Protein AF-V5B7W3-F1 (afdb_monomer)

Radius of gyration: 20.37 Å; Cα contacts (8 Å, |Δi|>4): 516; chains: 1; bounding box: 52×43×68 Å

Solvent-accessible surface area (backbone atoms only — not comparable to full-atom values): 15427 Å² total; per-residue (Å²): 116,44,77,49,48,79,64,44,72,72,72,44,71,75,68,70,70,70,68,64,45,73,53,50,66,70,59,44,60,73,31,34,24,72,72,47,49,51,49,52,51,52,50,52,53,53,73,54,52,60,59,59,85,78,46,96,65,80,83,68,74,50,92,52,47,36,52,59,72,56,43,53,54,35,38,72,32,59,44,32,42,79,49,67,94,64,75,77,56,36,39,23,44,47,51,45,35,37,34,83,49,100,93,43,81,45,28,40,80,41,41,34,39,60,62,60,51,70,62,47,85,73,69,61,68,74,74,77,78,42,72,67,82,64,62,67,85,59,78,41,73,14,28,27,35,44,32,43,53,66,81,78,51,55,68,43,60,78,92,35,20,48,42,39,24,47,35,30,65,88,64,50,54,30,18,34,40,33,66,43,71,74,39,61,59,42,55,54,48,41,24,56,63,46,40,28,33,35,59,7,24,68,92,39,10,22,80,95,56,26,53,56,93,71,38,48,61,41,66,58,50,40,39,38,36,32,34,11,47,54,69,51,26,53,55,46,51,54,49,28,51,52,41,25,55,77,34,46,50,51,69,41,92,70,67,47,74,62,33,49,60,51,70,55,96,92,39,83,44,64,42,65,89,68,79,79,130

Sequence (277 aa):
MRLATPQDERAIPLQQQANAPVLNREWIKGLLNPATLERLTQLWGFVGRSPFLLSSVTSCASSRRIPVDDGRLLTEAGIIEDASSTTSGGWIISFSVVEEKTTGLRRRWIAWPRDENRDDPYEANGRLSHIFHYLPPVMAEAASCLDLKSSFIVYLPRETQHLFRCHVEDGTLVELTRVPMGHKAGPEILQITITSAIAGVTTVAHALRAAPPLVRVDVWIDNIRIAGPKSGVTLWEAQVLRNADGLHATMGEDRESGATQYTFLWCNLIIFTGRYP

Foldseek 3Di:
DFFDDVVCLVVPDAPDDAPLDAFPPVLLVQWWDPVLVVVLVVLLVLLQDQPQVPDPDDADADPDAAEPVRVVVCVSNVFKDFDDPDAQSAEWDWTWDWDQDPVGIHIHIFTARPVSQVSRPDAADCVQVDCVNLVDDQAAQFKKKWFWPQPDHAFRDSSNQSRYWHHHPVGGIMTGRGDTDHRRSSQVSQQQRPACSLLQDVNTTDNVSHQDPQWDWGDHSGMIMIGGYLVSNQVSVVSSVVSCVVRSTDIDPDIDGGDQWDADPNDIDHHDPDDDD

pLDDT: mean 81.22, std 12.67, range [36.41, 95.75]

Secondary structure (DSSP, 8-state):
-EEPPTTHHHHS-B---TT-PPP-HHHHHHHB-HHHHHHHHHHHHHHT--GGGT-S--PPP-S--B-HHHHHHHHHTTSEEEPPSSPP--B-EEEEEEEEETTEEEEEEEEE-HHHHHH------TTTT-GGGG-----SSEEEEEEB--TT-PBPPGGGGGGSEEEBTTS-EEEESB--TT-TTHHHHHIIIIIHHHHT-TTTB-GGGSPPTTSEEEEETTEEEEEESHHHHHHHHHHHHHHHHHTTPPBPS--EEEESEEEETTEEEE---PPP-

Organism: NCBI:txid1416333

Mean predicted aligned error: 8.59 Å

Nearest PDB structures (foldseek):
  6ujy-assembly1_A  TM=6.910E-01  e=5.231E-08  HIV-1 M:B_HXB2R
  6uis-assembly1_A  TM=7.214E-01  e=2.156E-07  HIV-1 M:B_HXB2R
  6ujz-assembly1_A  TM=7.027E-01  e=1.267E-07  HIV-1 M:B_HXB2R
  6p1i-assembly1_A  TM=7.125E-01  e=4.125E-07  HIV-1 M:B_HXB2R
  6waz-assembly1_A  TM=7.243E-01  e=6.996E-05  Human immunodeficiency virus type 1 BH10

Structure (mmCIF, N/CA/C/O backbone):
data_AF-V5B7W3-F1
#
_entry.id   AF-V5B7W3-F1
#
loop_
_atom_site.group_PDB
_atom_site.id
_atom_site.type_symbol
_atom_site.label_atom_id
_atom_site.label_alt_id
_atom_site.label_comp_id
_atom_site.label_asym_id
_atom_site.label_entity_id
_atom_site.label_seq_id
_atom_site.pdbx_PDB_ins_code
_atom_site.Cartn_x
_atom_site.Cartn_y
_atom_site.Cartn_z
_atom_site.occupancy
_atom_site.B_iso_or_equiv
_atom_site.auth_seq_id
_atom_site.auth_comp_id
_atom_site.auth_asym_id
_atom_site.auth_atom_id
_atom_site.pdbx_PDB_model_num
ATOM 1 N N . MET A 1 1 ? 8.000 -18.623 -0.700 1.00 86.31 1 MET A N 1
ATOM 2 C CA . MET A 1 1 ? 8.083 -17.596 -1.764 1.00 86.31 1 MET A CA 1
ATOM 3 C C . MET A 1 1 ? 9.443 -17.708 -2.425 1.00 86.31 1 MET A C 1
ATOM 5 O O . MET A 1 1 ? 10.424 -17.865 -1.708 1.00 86.31 1 MET A O 1
ATOM 9 N N . ARG A 1 2 ? 9.511 -17.674 -3.757 1.00 92.75 2 ARG A N 1
ATOM 10 C CA . ARG A 1 2 ? 10.769 -17.736 -4.517 1.00 92.75 2 ARG A CA 1
ATOM 11 C C . ARG A 1 2 ? 10.742 -16.768 -5.692 1.00 92.75 2 ARG A C 1
ATOM 13 O O . ARG A 1 2 ? 9.669 -16.369 -6.134 1.00 92.75 2 ARG A O 1
ATOM 20 N N . LEU A 1 3 ? 11.912 -16.423 -6.215 1.00 91.56 3 LEU A N 1
ATOM 21 C CA . LEU A 1 3 ? 12.012 -15.688 -7.472 1.00 91.56 3 LEU A CA 1
ATOM 22 C C . LEU A 1 3 ? 11.392 -16.518 -8.614 1.00 91.56 3 LEU A C 1
ATOM 24 O O . LEU A 1 3 ? 11.575 -17.740 -8.663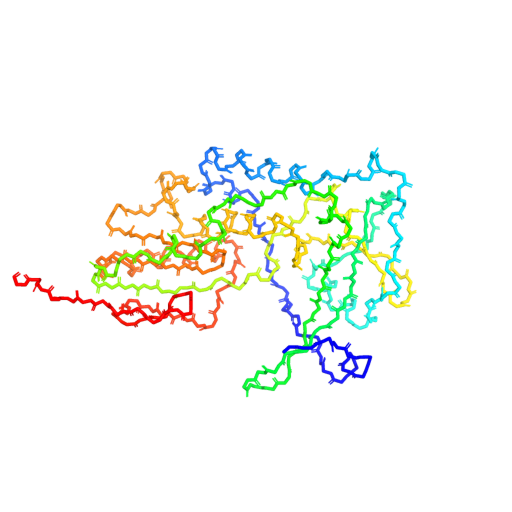 1.00 91.56 3 LEU A O 1
ATOM 28 N N . ALA A 1 4 ? 10.654 -15.863 -9.508 1.00 91.62 4 ALA A N 1
ATOM 29 C CA . ALA A 1 4 ? 10.158 -16.482 -10.729 1.00 91.62 4 ALA A CA 1
ATOM 30 C C . ALA A 1 4 ? 11.318 -16.728 -11.703 1.00 91.62 4 ALA A C 1
ATOM 32 O O . ALA A 1 4 ? 12.203 -15.889 -11.878 1.00 91.62 4 ALA A O 1
ATOM 33 N N . THR A 1 5 ? 11.322 -17.900 -12.324 1.00 91.69 5 THR A N 1
ATOM 34 C CA . THR A 1 5 ? 12.187 -18.208 -13.464 1.00 91.69 5 THR A CA 1
ATOM 35 C C . THR A 1 5 ? 11.514 -17.751 -14.762 1.00 91.69 5 THR A C 1
ATOM 37 O O . THR A 1 5 ? 10.290 -17.605 -14.786 1.00 91.69 5 THR A O 1
ATOM 40 N N . PRO A 1 6 ? 12.253 -17.631 -15.879 1.00 88.88 6 PRO A N 1
ATOM 41 C CA . PRO A 1 6 ? 11.644 -17.356 -17.182 1.00 88.88 6 PRO A CA 1
ATOM 42 C C . PRO A 1 6 ? 10.575 -18.380 -17.597 1.00 88.88 6 PRO A C 1
ATOM 44 O O . PRO A 1 6 ? 9.704 -18.071 -18.405 1.00 88.88 6 PRO A O 1
ATOM 47 N N . GLN A 1 7 ? 10.630 -19.611 -17.071 1.00 89.69 7 GLN A N 1
ATOM 48 C CA . GLN A 1 7 ? 9.594 -20.617 -17.300 1.00 89.69 7 GLN A CA 1
ATOM 49 C C . GLN A 1 7 ? 8.332 -20.319 -16.482 1.00 89.69 7 GLN A C 1
ATOM 51 O O . GLN A 1 7 ? 7.230 -20.411 -17.016 1.00 89.69 7 GLN A O 1
ATOM 56 N N . ASP A 1 8 ? 8.473 -19.907 -15.220 1.00 91.94 8 ASP A N 1
ATOM 57 C CA . ASP A 1 8 ? 7.336 -19.470 -14.396 1.00 91.94 8 ASP A CA 1
ATOM 58 C C . ASP A 1 8 ? 6.664 -18.225 -14.983 1.00 91.94 8 ASP A C 1
ATOM 60 O O . ASP A 1 8 ? 5.438 -18.116 -14.968 1.00 91.94 8 ASP A O 1
ATOM 64 N N . GLU A 1 9 ? 7.468 -17.310 -15.534 1.00 89.88 9 GLU A N 1
ATOM 65 C CA . GLU A 1 9 ? 7.007 -16.092 -16.207 1.00 89.88 9 GLU A CA 1
ATOM 66 C C . GLU A 1 9 ? 6.184 -16.383 -17.480 1.00 89.88 9 GLU A C 1
ATOM 68 O O . GLU A 1 9 ? 5.349 -15.578 -17.891 1.00 89.88 9 GLU A O 1
ATOM 73 N N . ARG A 1 10 ? 6.316 -17.582 -18.053 1.00 88.81 10 ARG A N 1
ATOM 74 C CA . ARG A 1 10 ? 5.465 -18.046 -19.160 1.00 88.81 10 ARG A CA 1
ATOM 75 C C . ARG A 1 10 ? 4.295 -18.908 -18.694 1.00 88.81 10 ARG A C 1
ATOM 77 O O . ARG A 1 10 ? 3.238 -18.877 -19.308 1.00 88.81 10 ARG A O 1
ATOM 84 N N . ALA A 1 11 ? 4.485 -19.701 -17.639 1.00 91.31 11 ALA A N 1
ATOM 85 C CA . ALA A 1 11 ? 3.537 -20.739 -17.238 1.00 91.31 11 ALA A CA 1
ATOM 86 C C . ALA A 1 11 ? 2.476 -20.279 -16.224 1.00 91.31 11 ALA A C 1
ATOM 88 O O . ALA A 1 11 ? 1.374 -20.820 -16.214 1.00 91.31 11 ALA A O 1
ATOM 89 N N . ILE A 1 12 ? 2.798 -19.324 -15.346 1.00 91.44 12 ILE A N 1
ATOM 90 C CA . ILE A 1 12 ? 1.934 -18.937 -14.219 1.00 91.44 12 ILE A CA 1
ATOM 91 C C . ILE A 1 12 ? 1.483 -17.495 -14.423 1.00 91.44 12 ILE A C 1
ATOM 93 O O . ILE A 1 12 ? 2.295 -16.623 -14.154 1.00 91.44 12 ILE A O 1
ATOM 97 N N . PRO A 1 13 ? 0.244 -17.194 -14.840 1.00 88.75 13 PRO A N 1
ATOM 98 C CA . PRO A 1 13 ? -0.152 -15.835 -15.205 1.00 88.75 13 PRO A CA 1
ATOM 99 C C . PRO A 1 13 ? 0.117 -14.823 -14.085 1.00 88.75 13 PRO A C 1
ATOM 101 O O . PRO A 1 13 ? -0.058 -15.120 -12.897 1.00 88.75 13 PRO A O 1
ATOM 104 N N . LEU A 1 14 ? 0.533 -13.613 -14.470 1.00 87.56 14 LEU A N 1
ATOM 105 C CA . LEU A 1 14 ? 0.702 -12.518 -13.527 1.00 87.56 14 LEU A CA 1
ATOM 106 C C . LEU A 1 14 ? -0.655 -12.184 -12.911 1.00 87.56 14 LEU A C 1
ATOM 108 O O . LEU A 1 14 ? -1.577 -11.746 -13.598 1.00 87.56 14 LEU A O 1
ATOM 112 N N . GLN A 1 15 ? -0.781 -12.380 -11.601 1.00 78.19 15 GLN A N 1
ATOM 113 C CA . GLN A 1 15 ? -2.007 -12.035 -10.903 1.00 78.19 15 GLN A CA 1
ATOM 114 C C . GLN A 1 15 ? -1.996 -10.537 -10.583 1.00 78.19 15 GLN A C 1
ATOM 116 O O . GLN A 1 15 ? -1.638 -10.121 -9.478 1.00 78.19 15 GLN A O 1
ATOM 121 N N . GLN A 1 16 ? -2.378 -9.729 -11.572 1.00 68.00 16 GLN A N 1
ATOM 122 C CA . GLN A 1 16 ? -2.651 -8.305 -11.410 1.00 68.00 16 GLN A CA 1
ATOM 123 C C . GLN A 1 16 ? -4.149 -8.096 -11.199 1.00 68.00 16 GLN A C 1
ATOM 125 O O . GLN A 1 16 ? -4.973 -8.726 -11.858 1.00 68.00 16 GLN A O 1
ATOM 130 N N . GLN A 1 17 ? -4.520 -7.191 -10.299 1.00 56.16 17 GLN A N 1
ATOM 131 C CA . GLN A 1 17 ? -5.907 -6.758 -10.207 1.00 56.16 17 GLN A CA 1
ATOM 132 C C . GLN A 1 17 ? -6.123 -5.625 -11.210 1.00 56.16 17 GLN A C 1
ATOM 134 O O . GLN A 1 17 ? -5.567 -4.538 -11.048 1.00 56.16 17 GLN A O 1
ATOM 139 N N . ALA A 1 18 ? -6.899 -5.900 -12.257 1.00 45.28 18 ALA A N 1
ATOM 140 C CA . ALA A 1 18 ? -7.366 -4.876 -13.179 1.00 45.28 18 ALA A CA 1
ATOM 141 C C . ALA A 1 18 ? -8.214 -3.847 -12.413 1.00 45.28 18 ALA A C 1
ATOM 143 O O . ALA A 1 18 ? -9.002 -4.216 -11.539 1.00 45.28 18 ALA A O 1
ATOM 144 N N . ASN A 1 19 ? -8.063 -2.565 -12.751 1.00 50.03 19 ASN A N 1
ATOM 145 C CA . ASN A 1 19 ? -8.941 -1.484 -12.296 1.00 50.03 19 ASN A CA 1
ATOM 146 C C . ASN A 1 19 ? -9.018 -1.271 -10.773 1.00 50.03 19 ASN A C 1
ATOM 148 O O . ASN A 1 19 ? -10.086 -0.938 -10.263 1.00 50.03 19 ASN A O 1
ATOM 152 N N . ALA A 1 20 ? -7.910 -1.414 -10.034 1.00 51.28 20 ALA A N 1
ATOM 153 C CA . ALA A 1 20 ? -7.837 -0.822 -8.695 1.00 51.28 20 ALA A CA 1
ATOM 154 C C . ALA A 1 20 ? -7.977 0.707 -8.848 1.00 51.28 20 ALA A C 1
ATOM 156 O O . ALA A 1 20 ? -7.105 1.310 -9.491 1.00 51.28 20 ALA A O 1
ATOM 157 N N . PRO A 1 21 ? -9.065 1.332 -8.362 1.00 53.41 21 PRO A N 1
ATOM 158 C CA . PRO A 1 21 ? -9.335 2.713 -8.714 1.00 53.41 21 PRO A CA 1
ATOM 159 C C . PRO A 1 21 ? -8.393 3.666 -7.979 1.00 53.41 21 PRO A C 1
ATOM 161 O O . PRO A 1 21 ? -7.777 3.347 -6.962 1.00 53.41 21 PRO A O 1
ATOM 164 N N . VAL A 1 22 ? -8.244 4.843 -8.571 1.00 56.88 22 VAL A N 1
ATOM 165 C CA . VAL A 1 22 ? -7.277 5.861 -8.166 1.00 56.88 22 VAL A CA 1
ATOM 166 C C . VAL A 1 22 ? -7.696 6.484 -6.837 1.00 56.88 22 VAL A C 1
ATOM 168 O O . VAL A 1 22 ? -8.833 6.943 -6.713 1.00 56.88 22 VAL A O 1
ATOM 171 N N . LEU A 1 23 ? -6.779 6.578 -5.863 1.00 63.09 23 LEU A N 1
ATOM 172 C CA . LEU A 1 23 ? -7.034 7.376 -4.660 1.00 63.09 23 LEU A CA 1
ATOM 173 C C . LEU A 1 23 ? -7.310 8.822 -5.041 1.00 63.09 23 LEU A C 1
ATOM 175 O O . LEU A 1 23 ? -6.446 9.522 -5.576 1.00 63.09 23 LEU A O 1
ATOM 179 N N . ASN A 1 24 ? -8.491 9.302 -4.673 1.00 65.06 24 ASN A N 1
ATOM 180 C CA . ASN A 1 24 ? -8.810 10.712 -4.778 1.00 65.06 24 ASN A CA 1
ATOM 181 C C . ASN A 1 24 ? -7.974 11.510 -3.759 1.00 65.06 24 ASN A C 1
ATOM 183 O O . ASN A 1 24 ? -8.264 11.534 -2.559 1.00 65.06 24 ASN A O 1
ATOM 187 N N . ARG A 1 25 ? -6.926 12.184 -4.248 1.00 65.56 25 ARG A N 1
ATOM 188 C CA . ARG A 1 25 ? -6.012 12.997 -3.431 1.00 65.56 25 ARG A CA 1
ATOM 189 C C . ARG A 1 25 ? -6.730 14.130 -2.692 1.00 65.56 25 ARG A C 1
ATOM 191 O O . ARG A 1 25 ? -6.363 14.432 -1.560 1.00 65.56 25 ARG A O 1
ATOM 198 N N . GLU A 1 26 ? -7.751 14.733 -3.297 1.00 71.56 26 GLU A N 1
ATOM 199 C CA . GLU A 1 26 ? -8.535 15.801 -2.663 1.00 71.56 26 GLU A CA 1
ATOM 200 C C . GLU A 1 26 ? -9.411 15.263 -1.530 1.00 71.56 26 GLU A C 1
ATOM 202 O O . GLU A 1 26 ? -9.541 15.901 -0.486 1.00 71.56 26 GLU A O 1
ATOM 207 N N . TRP A 1 27 ? -9.932 14.043 -1.676 1.00 72.44 27 TRP A N 1
ATOM 208 C CA . TRP A 1 27 ? -10.680 13.388 -0.606 1.00 72.44 27 TRP A CA 1
ATOM 209 C C . TRP A 1 27 ? -9.790 13.056 0.596 1.00 72.44 27 TRP A C 1
ATOM 211 O O . TRP A 1 27 ? -10.161 13.353 1.731 1.00 72.44 27 TRP A O 1
ATOM 221 N N . ILE A 1 28 ? -8.582 12.521 0.362 1.00 75.69 28 ILE A N 1
ATOM 222 C CA . ILE A 1 28 ? -7.611 12.241 1.436 1.00 75.69 28 ILE A CA 1
ATOM 223 C C . ILE A 1 28 ? -7.273 13.515 2.216 1.00 75.69 28 ILE A C 1
ATOM 225 O O . ILE A 1 28 ? -7.264 13.496 3.447 1.00 75.69 28 ILE A O 1
ATOM 229 N N . LYS A 1 29 ? -7.040 14.640 1.525 1.00 78.69 29 LYS A N 1
ATOM 230 C CA . LYS A 1 29 ? -6.770 15.931 2.184 1.00 78.69 29 LYS A CA 1
ATOM 231 C C . LYS A 1 29 ? -7.894 16.337 3.141 1.00 78.69 29 LYS A C 1
ATOM 233 O O . LYS A 1 29 ? -7.606 16.888 4.196 1.00 78.69 29 LYS A O 1
ATOM 238 N N . GLY A 1 30 ? -9.149 16.037 2.802 1.00 81.31 30 GLY A N 1
ATOM 239 C CA . GLY A 1 30 ? -10.309 16.302 3.659 1.00 81.31 30 GLY A CA 1
ATOM 240 C C . GLY A 1 30 ? -10.459 15.356 4.859 1.00 81.31 30 GLY A C 1
ATOM 241 O O . GLY A 1 30 ? -11.225 15.657 5.777 1.00 81.31 30 GLY A O 1
ATOM 242 N N . LEU A 1 31 ? -9.755 14.219 4.870 1.00 82.31 31 LEU A N 1
ATOM 243 C CA . LEU A 1 31 ? -9.767 13.265 5.983 1.00 82.31 31 LEU A CA 1
ATOM 244 C C . LEU A 1 31 ? -8.675 13.549 7.013 1.00 82.31 31 LEU A C 1
ATOM 246 O O . LEU A 1 31 ? -8.869 13.235 8.185 1.00 82.31 31 LEU A O 1
ATOM 250 N N . LEU A 1 32 ? -7.546 14.122 6.597 1.00 87.00 32 LEU A N 1
ATOM 251 C CA . LEU A 1 32 ? -6.376 14.331 7.448 1.00 87.00 32 LEU A CA 1
ATOM 252 C C . LEU A 1 32 ? -6.468 15.629 8.257 1.00 87.00 32 LEU A C 1
ATOM 254 O O . LEU A 1 32 ? -6.996 16.641 7.801 1.00 87.00 32 LEU A O 1
ATOM 258 N N . ASN A 1 33 ? -5.904 15.618 9.465 1.00 89.69 33 ASN A N 1
ATOM 259 C CA . ASN A 1 33 ? -5.652 16.855 10.199 1.00 89.69 33 ASN A CA 1
ATOM 260 C C . ASN A 1 33 ? -4.456 17.632 9.594 1.00 89.69 33 ASN A C 1
ATOM 262 O O . ASN A 1 33 ? -3.633 17.038 8.888 1.00 89.69 33 ASN A O 1
ATOM 266 N N . PRO A 1 34 ? -4.318 18.946 9.871 1.00 89.69 34 PRO A N 1
ATOM 267 C CA . PRO A 1 34 ? -3.280 19.774 9.250 1.00 89.69 34 PRO A CA 1
ATOM 268 C C . PRO A 1 34 ? -1.847 19.273 9.479 1.00 89.69 34 PRO A C 1
ATOM 270 O O . PRO A 1 34 ? -1.068 19.214 8.531 1.00 89.69 34 PRO A O 1
ATOM 273 N N . ALA A 1 35 ? -1.514 18.843 10.701 1.00 88.44 35 ALA A N 1
ATOM 274 C CA . ALA A 1 35 ? -0.175 18.345 11.030 1.00 88.44 35 ALA A CA 1
ATOM 275 C C . ALA A 1 35 ? 0.167 17.060 10.256 1.00 88.44 35 ALA A C 1
ATOM 277 O O . ALA A 1 35 ? 1.294 16.867 9.800 1.00 88.44 35 ALA A O 1
ATOM 278 N N . THR A 1 36 ? -0.818 16.183 10.063 1.00 86.88 36 THR A N 1
ATOM 279 C CA . THR A 1 36 ? -0.620 14.940 9.317 1.00 86.88 36 THR A CA 1
ATOM 280 C C . THR A 1 36 ? -0.541 15.191 7.814 1.00 86.88 36 THR A C 1
ATOM 282 O O . THR A 1 36 ? 0.245 14.542 7.126 1.00 86.88 36 THR A O 1
ATOM 285 N N . LEU A 1 37 ? -1.293 16.165 7.296 1.00 85.94 37 LEU A N 1
ATOM 286 C CA . LEU A 1 37 ? -1.183 16.592 5.903 1.00 85.94 37 LEU A CA 1
ATOM 287 C C . LEU A 1 37 ? 0.191 17.217 5.604 1.00 85.94 37 LEU A C 1
ATOM 289 O O . LEU A 1 37 ? 0.781 16.947 4.554 1.00 85.94 37 LEU A O 1
ATOM 293 N N . GLU A 1 38 ? 0.725 18.012 6.532 1.00 87.50 38 GLU A N 1
ATOM 294 C CA . GLU A 1 38 ? 2.082 18.551 6.438 1.00 87.50 38 GLU A CA 1
ATOM 295 C C . GLU A 1 38 ? 3.115 17.420 6.411 1.00 87.50 38 GLU A C 1
ATOM 297 O O . GLU A 1 38 ? 3.959 17.376 5.514 1.00 87.50 38 GLU A O 1
ATOM 302 N N . ARG A 1 39 ? 2.997 16.442 7.320 1.00 85.38 39 ARG A N 1
ATOM 303 C CA . ARG A 1 39 ? 3.870 15.263 7.325 1.00 85.38 39 ARG A CA 1
ATOM 304 C C . ARG A 1 39 ? 3.789 14.491 6.011 1.00 85.38 39 ARG A C 1
ATOM 306 O O . ARG A 1 39 ? 4.825 14.152 5.451 1.00 85.38 39 ARG A O 1
ATOM 313 N N . LEU A 1 40 ? 2.589 14.251 5.484 1.00 82.50 40 LEU A N 1
ATOM 314 C CA . LEU A 1 40 ? 2.414 13.589 4.191 1.00 82.50 40 LEU A CA 1
ATOM 315 C C . LEU A 1 40 ? 3.101 14.369 3.060 1.00 82.50 40 LEU A C 1
ATOM 317 O O . LEU A 1 40 ? 3.742 13.778 2.197 1.00 82.50 40 LEU A O 1
ATOM 321 N N . THR A 1 41 ? 3.019 15.698 3.083 1.00 83.44 41 THR A N 1
ATOM 322 C CA . THR A 1 41 ? 3.703 16.560 2.109 1.00 83.44 41 THR A CA 1
ATOM 323 C C . THR A 1 41 ? 5.225 16.436 2.216 1.00 83.44 41 THR A C 1
ATOM 325 O O . THR A 1 41 ? 5.897 16.325 1.193 1.00 83.44 41 THR A O 1
ATOM 328 N N . GLN A 1 42 ? 5.773 16.380 3.434 1.00 84.19 42 GLN A N 1
ATOM 329 C CA . GLN A 1 42 ? 7.201 16.126 3.659 1.00 84.19 42 GLN A CA 1
ATOM 330 C C . GLN A 1 42 ? 7.624 14.754 3.115 1.00 84.19 42 GLN A C 1
ATOM 332 O O . GLN A 1 42 ? 8.646 14.664 2.442 1.00 84.19 42 GLN A O 1
ATOM 337 N N . LEU A 1 43 ? 6.817 13.708 3.344 1.00 80.81 43 LEU A N 1
ATOM 338 C CA . LEU A 1 43 ? 7.064 12.361 2.815 1.00 80.81 43 LEU A CA 1
ATOM 339 C C . LEU A 1 43 ? 7.112 12.334 1.290 1.00 80.81 43 LEU A C 1
ATOM 341 O O . LEU A 1 43 ? 8.028 11.750 0.717 1.00 80.81 43 LEU A O 1
ATOM 345 N N . TRP A 1 44 ? 6.185 13.027 0.628 1.00 79.56 44 TRP A N 1
ATOM 346 C CA . TRP A 1 44 ? 6.234 13.187 -0.825 1.00 79.56 44 TRP A CA 1
ATOM 347 C C . TRP A 1 44 ? 7.460 13.963 -1.297 1.00 79.56 44 TRP A C 1
ATOM 349 O O . TRP A 1 44 ? 8.019 13.647 -2.344 1.00 79.56 44 TRP A O 1
ATOM 359 N N . GLY A 1 45 ? 7.915 14.933 -0.505 1.00 80.25 45 GLY A N 1
ATOM 360 C CA . GLY A 1 45 ? 9.181 15.617 -0.730 1.00 80.25 45 GLY A CA 1
ATOM 361 C C . GLY A 1 45 ? 10.398 14.692 -0.641 1.00 80.25 45 GLY A C 1
ATOM 362 O O . GLY A 1 45 ? 11.361 14.941 -1.355 1.00 80.25 45 GLY A O 1
ATOM 363 N N . PHE A 1 46 ? 10.373 13.643 0.188 1.00 77.94 46 PHE A N 1
ATOM 364 C CA . PHE A 1 46 ? 11.445 12.638 0.234 1.00 77.94 46 PHE A CA 1
ATOM 365 C C . PHE A 1 46 ? 11.398 11.710 -0.980 1.00 77.94 46 PHE A C 1
ATOM 367 O O . PHE A 1 46 ? 12.410 11.560 -1.647 1.00 77.94 46 PHE A O 1
ATOM 374 N N . VAL A 1 47 ? 10.217 11.194 -1.341 1.00 77.06 47 VAL A N 1
ATOM 375 C CA . VAL A 1 47 ? 10.043 10.341 -2.537 1.00 77.06 47 VAL A CA 1
ATOM 376 C C . VAL A 1 47 ? 10.444 11.067 -3.828 1.00 77.06 47 VAL A C 1
ATOM 378 O O . VAL A 1 47 ? 10.913 10.442 -4.769 1.00 77.06 47 VAL A O 1
ATOM 381 N N . GLY A 1 48 ? 10.245 12.387 -3.895 1.00 68.19 48 GLY A N 1
ATOM 382 C CA . GLY A 1 48 ? 10.619 13.207 -5.049 1.00 68.19 48 GLY A CA 1
ATOM 383 C C . GLY A 1 48 ? 12.057 13.728 -5.048 1.00 68.19 48 GLY A C 1
ATOM 384 O O . GLY A 1 48 ? 12.431 14.455 -5.970 1.00 68.19 48 GLY A O 1
ATOM 385 N N . ARG A 1 49 ? 12.860 13.418 -4.024 1.00 67.44 49 ARG A N 1
ATOM 386 C CA . ARG A 1 49 ? 14.265 13.827 -3.945 1.00 67.44 49 ARG A CA 1
ATOM 387 C C . ARG A 1 49 ? 15.145 12.687 -4.417 1.00 67.44 49 ARG A C 1
ATOM 389 O O . ARG A 1 49 ? 15.530 11.842 -3.628 1.00 67.44 49 ARG A O 1
ATOM 396 N N . SER A 1 50 ? 15.562 12.767 -5.673 1.00 55.78 50 SER A N 1
ATOM 397 C CA . SER A 1 50 ? 16.668 11.956 -6.159 1.00 55.78 50 SER A CA 1
ATOM 398 C C . SER A 1 50 ? 17.966 12.346 -5.432 1.00 55.78 50 SER A C 1
ATOM 400 O O . SER A 1 50 ? 18.424 13.488 -5.585 1.00 55.78 50 SER A O 1
ATOM 402 N N . PRO A 1 51 ? 18.619 11.442 -4.683 1.00 50.84 51 PRO A N 1
ATOM 403 C CA . PRO A 1 51 ? 19.973 11.680 -4.183 1.00 50.84 51 PRO A CA 1
ATOM 404 C C . PRO A 1 51 ? 21.007 11.759 -5.328 1.00 50.84 51 PRO A C 1
ATOM 406 O O . PRO A 1 51 ? 22.129 12.233 -5.125 1.00 50.84 51 PRO A O 1
ATOM 409 N N . PHE A 1 52 ? 20.630 11.386 -6.560 1.00 48.09 52 PHE A N 1
ATOM 410 C CA . PHE A 1 52 ? 21.505 11.391 -7.738 1.00 48.09 52 PHE A CA 1
ATOM 411 C C . PHE A 1 52 ? 21.888 12.783 -8.254 1.00 48.09 52 PHE A C 1
ATOM 413 O O . PHE A 1 52 ? 22.774 12.884 -9.098 1.00 48.09 52 PHE A O 1
ATOM 420 N N . LEU A 1 53 ? 21.321 13.873 -7.723 1.00 45.03 53 LEU A N 1
ATOM 421 C CA . LEU A 1 53 ? 21.860 15.211 -8.006 1.00 45.03 53 LEU A CA 1
ATOM 422 C C . LEU A 1 53 ? 23.179 15.505 -7.261 1.00 45.03 53 LEU A C 1
ATOM 424 O O . LEU A 1 53 ? 23.817 16.514 -7.549 1.00 45.03 53 LEU A O 1
ATOM 428 N N . LEU A 1 54 ? 23.607 14.642 -6.326 1.00 41.69 54 LEU A N 1
ATOM 429 C CA . LEU A 1 54 ? 24.813 14.839 -5.505 1.00 41.69 54 LEU A CA 1
ATOM 430 C C . LEU A 1 54 ? 25.853 13.704 -5.599 1.00 41.69 54 LEU A C 1
ATOM 432 O O . LEU A 1 54 ? 26.955 13.856 -5.075 1.00 41.69 54 LEU A O 1
ATOM 436 N N . SER A 1 55 ? 25.550 12.588 -6.270 1.00 36.41 55 SER A N 1
ATOM 437 C CA . SER A 1 55 ? 26.420 11.403 -6.346 1.00 36.41 55 SER A CA 1
ATOM 438 C C . SER A 1 55 ? 26.871 11.134 -7.784 1.00 36.41 55 SER A C 1
ATOM 440 O O . SER A 1 55 ? 26.057 11.004 -8.691 1.00 36.41 55 SER A O 1
ATOM 442 N N . SER A 1 56 ? 28.183 11.004 -7.994 1.00 37.81 56 SER A N 1
ATOM 443 C CA . SER A 1 56 ? 28.840 10.708 -9.278 1.00 37.81 56 SER A CA 1
ATOM 444 C C . SER A 1 56 ? 28.633 9.270 -9.789 1.00 37.81 56 SER A C 1
ATOM 446 O O . SER A 1 56 ? 29.323 8.839 -10.715 1.00 37.81 56 SER A O 1
ATOM 448 N N . VAL A 1 57 ? 27.702 8.512 -9.203 1.00 45.44 57 VAL A N 1
ATOM 449 C CA . VAL A 1 57 ? 27.375 7.144 -9.614 1.00 45.44 57 VAL A CA 1
ATOM 450 C C . VAL A 1 57 ? 26.115 7.184 -10.466 1.00 45.44 57 VAL A C 1
ATOM 452 O O . VAL A 1 57 ? 25.003 7.305 -9.961 1.00 45.44 57 VAL A O 1
ATOM 455 N N . THR A 1 58 ? 26.288 7.059 -11.776 1.00 49.91 58 THR A N 1
ATOM 456 C CA . THR A 1 58 ? 25.193 6.771 -12.698 1.00 49.91 58 THR A CA 1
ATOM 457 C C . THR A 1 58 ? 24.545 5.446 -12.293 1.00 49.91 58 THR A C 1
ATOM 459 O O . THR A 1 58 ? 25.145 4.380 -12.447 1.00 49.91 58 THR A O 1
ATOM 462 N N . SER A 1 59 ? 23.323 5.486 -11.753 1.00 59.25 59 SER A N 1
ATOM 463 C CA . SER A 1 59 ? 22.525 4.268 -11.618 1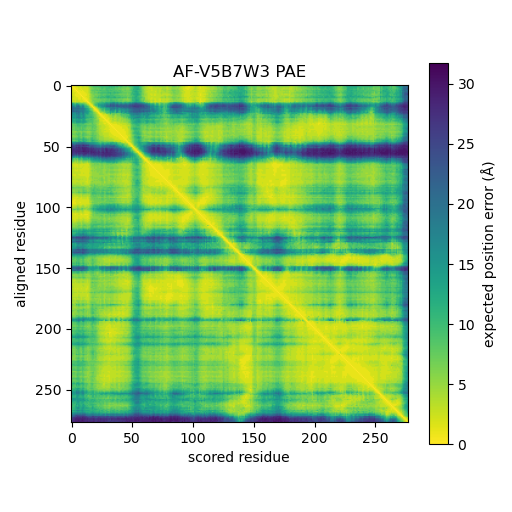.00 59.25 59 SER A CA 1
ATOM 464 C C . SER A 1 59 ? 22.293 3.711 -13.022 1.00 59.25 59 SER A C 1
ATOM 466 O O . SER A 1 59 ? 21.833 4.403 -13.935 1.00 59.25 59 SER A O 1
ATOM 468 N N . CYS A 1 60 ? 22.716 2.468 -13.236 1.00 65.69 60 CYS A N 1
ATOM 469 C CA . CYS A 1 60 ? 22.561 1.803 -14.519 1.00 65.69 60 CYS A CA 1
ATOM 470 C C . CYS A 1 60 ? 21.230 1.061 -14.519 1.00 65.69 60 CYS A C 1
ATOM 472 O O . CYS A 1 60 ? 20.877 0.413 -13.530 1.00 65.69 60 CYS A O 1
ATOM 474 N N . ALA A 1 61 ? 20.511 1.123 -15.638 1.00 73.69 61 ALA A N 1
ATOM 475 C CA . ALA A 1 61 ? 19.312 0.327 -15.813 1.00 73.69 61 ALA A CA 1
ATOM 476 C C . ALA A 1 61 ? 19.620 -1.145 -15.501 1.00 73.69 61 ALA A C 1
ATOM 478 O O . ALA A 1 61 ? 20.581 -1.718 -16.019 1.00 73.69 61 ALA A O 1
ATOM 479 N N . SER A 1 62 ? 18.774 -1.759 -14.672 1.00 77.06 62 SER A N 1
ATOM 480 C CA . SER A 1 62 ? 18.762 -3.207 -14.436 1.00 77.06 62 SER A CA 1
ATOM 481 C C . SER A 1 62 ? 18.874 -3.966 -15.765 1.00 77.06 62 SER A C 1
ATOM 483 O O . SER A 1 62 ? 18.349 -3.499 -16.768 1.00 77.06 62 SER A O 1
ATOM 485 N N . SER A 1 63 ? 19.504 -5.142 -15.809 1.00 83.69 63 SER A N 1
ATOM 486 C CA . SER A 1 63 ? 19.440 -6.015 -16.995 1.00 83.69 63 SER A CA 1
ATOM 487 C C . SER A 1 63 ? 18.101 -6.749 -17.116 1.00 83.69 63 SER A C 1
ATOM 489 O O . SER A 1 63 ? 17.746 -7.206 -18.199 1.00 83.69 63 SER A O 1
ATOM 491 N N . ARG A 1 64 ? 17.339 -6.845 -16.020 1.00 87.94 64 ARG A N 1
ATOM 492 C CA . ARG A 1 64 ? 16.003 -7.446 -16.017 1.00 87.94 64 ARG A CA 1
ATOM 493 C C . ARG A 1 64 ? 15.005 -6.551 -16.738 1.00 87.94 64 ARG A C 1
ATOM 495 O O . ARG A 1 64 ? 15.090 -5.320 -16.677 1.00 87.94 64 ARG A O 1
ATOM 502 N N . ARG A 1 65 ? 14.068 -7.195 -17.421 1.00 91.94 65 ARG A N 1
ATOM 503 C CA . ARG A 1 65 ? 13.029 -6.577 -18.238 1.00 91.94 65 ARG A CA 1
ATOM 504 C C . ARG A 1 65 ? 11.680 -7.152 -17.841 1.00 91.94 65 ARG A C 1
ATOM 506 O O . ARG A 1 65 ? 11.615 -8.272 -17.345 1.00 91.94 65 ARG A O 1
ATOM 513 N N . ILE A 1 66 ? 10.627 -6.367 -18.021 1.00 93.44 66 ILE A N 1
ATOM 514 C CA . ILE A 1 66 ? 9.258 -6.862 -17.872 1.00 93.44 66 ILE A CA 1
ATOM 515 C C . ILE A 1 66 ? 8.910 -7.656 -19.141 1.00 93.44 66 ILE A C 1
ATOM 517 O O . ILE A 1 66 ? 9.090 -7.102 -20.229 1.00 93.44 66 ILE A O 1
ATOM 521 N N . PRO A 1 67 ? 8.406 -8.900 -19.040 1.00 94.12 67 PRO A N 1
ATOM 522 C CA . PRO A 1 67 ? 7.862 -9.610 -20.195 1.00 94.12 67 PRO A CA 1
ATOM 523 C C . PRO A 1 67 ? 6.795 -8.780 -20.918 1.00 94.12 67 PRO A C 1
ATOM 525 O O . PRO A 1 67 ? 6.006 -8.104 -20.263 1.00 94.12 67 PRO A O 1
ATOM 528 N N . VAL A 1 68 ? 6.743 -8.824 -22.253 1.00 94.38 68 VAL A N 1
ATOM 529 C CA . VAL A 1 68 ? 5.842 -7.956 -23.051 1.00 94.38 68 VAL A CA 1
ATOM 530 C C . VAL A 1 68 ? 4.372 -8.096 -22.634 1.00 94.38 68 VAL A C 1
ATOM 532 O O . VAL A 1 68 ? 3.687 -7.094 -22.419 1.00 94.38 68 VAL A O 1
ATOM 535 N N . ASP A 1 69 ? 3.895 -9.331 -22.451 1.00 92.38 69 ASP A N 1
ATOM 536 C CA . ASP A 1 69 ? 2.517 -9.594 -22.018 1.00 92.38 69 ASP A CA 1
ATOM 537 C C . ASP A 1 69 ? 2.228 -9.035 -20.616 1.00 92.38 69 ASP A C 1
ATOM 539 O O . ASP A 1 69 ? 1.157 -8.472 -20.382 1.00 92.38 69 ASP A O 1
ATOM 543 N N . ASP A 1 70 ? 3.200 -9.130 -19.705 1.00 93.25 70 ASP A N 1
ATOM 544 C CA . ASP A 1 70 ? 3.101 -8.570 -18.354 1.00 93.25 70 ASP A CA 1
ATOM 545 C C . ASP A 1 70 ? 3.122 -7.040 -18.386 1.00 93.25 70 ASP A C 1
ATOM 547 O O . ASP A 1 70 ? 2.383 -6.403 -17.638 1.00 93.25 70 ASP A O 1
ATOM 551 N N . GLY A 1 71 ? 3.920 -6.446 -19.278 1.00 93.25 71 GLY A N 1
ATOM 552 C CA . GLY A 1 71 ? 3.947 -5.007 -19.524 1.00 93.25 71 GLY A CA 1
ATOM 553 C C . GLY A 1 71 ? 2.568 -4.488 -19.920 1.00 93.25 71 GLY A C 1
ATOM 554 O O . GLY A 1 71 ? 2.062 -3.562 -19.293 1.00 93.25 71 GLY A O 1
ATOM 555 N N . ARG A 1 72 ? 1.899 -5.150 -20.874 1.00 92.19 72 ARG A N 1
ATOM 556 C CA . ARG A 1 72 ? 0.524 -4.796 -21.260 1.00 92.19 72 ARG A CA 1
ATOM 557 C C . ARG A 1 72 ? -0.441 -4.869 -20.071 1.00 92.19 72 ARG A C 1
ATOM 559 O O . ARG A 1 72 ? -1.190 -3.921 -19.851 1.00 92.19 72 ARG A O 1
ATOM 566 N N . LEU A 1 73 ? -0.398 -5.946 -19.282 1.00 90.94 73 LEU A N 1
ATOM 567 C CA . LEU A 1 73 ? -1.264 -6.107 -18.103 1.00 90.94 73 LEU A CA 1
ATOM 568 C C . LEU A 1 73 ? -1.021 -5.023 -17.041 1.00 90.94 73 LEU A C 1
ATOM 570 O O . LEU A 1 73 ? -1.964 -4.521 -16.429 1.00 90.94 73 LEU A O 1
ATOM 574 N N . LEU A 1 74 ? 0.239 -4.651 -16.814 1.00 89.88 74 LEU A N 1
ATOM 575 C CA . LEU A 1 74 ? 0.616 -3.598 -15.871 1.00 89.88 74 LEU A CA 1
ATOM 576 C C . LEU A 1 74 ? 0.162 -2.210 -16.350 1.00 89.88 74 LEU A C 1
ATOM 578 O O . LEU A 1 74 ? -0.266 -1.401 -15.520 1.00 89.88 74 LEU A O 1
ATOM 582 N N . THR A 1 75 ? 0.216 -1.950 -17.658 1.00 90.38 75 THR A N 1
ATOM 583 C CA . THR A 1 75 ? -0.294 -0.716 -18.274 1.00 90.38 75 THR A CA 1
ATOM 584 C C . THR A 1 75 ? -1.815 -0.637 -18.175 1.00 90.38 75 THR A C 1
ATOM 586 O O . THR A 1 75 ? -2.349 0.373 -17.724 1.00 90.38 75 THR A O 1
ATOM 589 N N . GLU A 1 76 ? -2.530 -1.717 -18.506 1.00 88.12 76 GLU A N 1
ATOM 590 C CA . GLU A 1 76 ? -3.993 -1.801 -18.360 1.00 88.12 76 GLU A CA 1
ATOM 591 C C . GLU A 1 76 ? -4.437 -1.613 -16.900 1.00 88.12 76 GLU A C 1
ATOM 593 O O . GLU A 1 76 ? -5.464 -0.995 -16.625 1.00 88.12 76 GLU A O 1
ATOM 598 N N . ALA A 1 77 ? -3.638 -2.090 -15.941 1.00 82.00 77 ALA A N 1
ATOM 599 C CA . ALA A 1 77 ? -3.870 -1.876 -14.514 1.00 82.00 77 ALA A CA 1
ATOM 600 C C . ALA A 1 77 ? -3.480 -0.466 -14.020 1.00 82.00 77 ALA A C 1
ATOM 602 O O . ALA A 1 77 ? -3.666 -0.164 -12.834 1.00 82.00 77 ALA A O 1
ATOM 603 N N . GLY A 1 78 ? -2.918 0.377 -14.893 1.00 85.12 78 GLY A N 1
ATOM 604 C CA . GLY A 1 78 ? -2.458 1.728 -14.585 1.00 85.12 78 GLY A CA 1
ATOM 605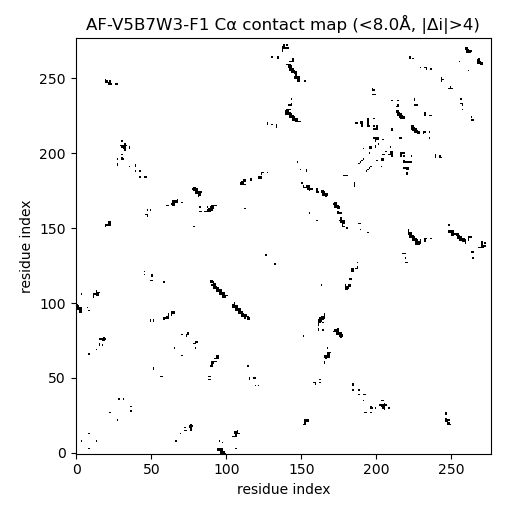 C C . GLY A 1 78 ? -1.336 1.760 -13.552 1.00 85.12 78 GLY A C 1
ATOM 606 O O . GLY A 1 78 ? -1.311 2.680 -12.737 1.00 85.12 78 GLY A O 1
ATOM 607 N N . ILE A 1 79 ? -0.475 0.737 -13.518 1.00 86.94 79 ILE A N 1
ATOM 608 C CA . ILE A 1 79 ? 0.676 0.614 -12.599 1.00 86.94 79 ILE A CA 1
ATOM 609 C C . ILE A 1 79 ? 1.949 1.149 -13.240 1.00 86.94 79 ILE A C 1
ATOM 611 O O . ILE A 1 79 ? 2.798 1.716 -12.548 1.00 86.94 79 ILE A O 1
ATOM 615 N N . ILE A 1 80 ? 2.060 0.952 -14.550 1.00 91.19 80 ILE A N 1
ATOM 616 C CA . ILE A 1 80 ? 3.101 1.541 -15.377 1.00 91.19 80 ILE A CA 1
ATOM 617 C C . ILE A 1 80 ? 2.469 2.337 -16.512 1.00 91.19 80 ILE A C 1
ATOM 619 O O . ILE A 1 80 ? 1.324 2.092 -16.892 1.00 91.19 80 ILE A O 1
ATOM 623 N N . GLU A 1 81 ? 3.233 3.268 -17.054 1.00 93.31 81 GLU A N 1
ATOM 624 C CA . GLU A 1 81 ? 2.889 4.011 -18.260 1.00 93.31 81 GLU A CA 1
ATOM 625 C C . GLU A 1 81 ? 4.146 4.309 -19.078 1.00 93.31 81 GLU A C 1
ATOM 627 O O . GLU A 1 81 ? 5.268 4.157 -18.582 1.00 93.31 81 GLU A O 1
ATOM 632 N N . ASP A 1 82 ? 3.959 4.735 -20.326 1.00 95.44 82 ASP A N 1
ATOM 633 C CA . ASP A 1 82 ? 5.063 5.174 -21.176 1.00 95.44 82 ASP A CA 1
ATOM 634 C C . ASP A 1 82 ? 5.837 6.306 -20.499 1.00 95.44 82 ASP A C 1
ATOM 636 O O . ASP A 1 82 ? 5.262 7.272 -19.981 1.00 95.44 82 ASP A O 1
ATOM 640 N N . ALA A 1 83 ? 7.163 6.183 -20.505 1.00 93.31 83 ALA A N 1
ATOM 641 C CA . ALA A 1 83 ? 8.012 7.150 -19.840 1.00 93.31 83 ALA A CA 1
ATOM 642 C C . ALA A 1 83 ? 7.886 8.550 -20.455 1.00 93.31 83 ALA A C 1
ATOM 644 O O . ALA A 1 83 ? 7.821 8.739 -21.671 1.00 93.31 83 ALA A O 1
ATOM 645 N N . SER A 1 84 ? 7.913 9.557 -19.586 1.00 92.31 84 SER A N 1
ATOM 646 C CA . SER A 1 84 ? 7.977 10.954 -19.995 1.00 92.31 84 SER A CA 1
ATOM 647 C C . SER A 1 84 ? 9.322 11.283 -20.654 1.00 92.31 84 SER A C 1
ATOM 649 O O . SER A 1 84 ? 10.336 10.620 -20.430 1.00 92.31 84 SER A O 1
ATOM 651 N N . SER A 1 85 ? 9.372 12.388 -21.401 1.00 90.38 85 SER A N 1
ATOM 652 C CA . SER A 1 85 ? 10.617 12.897 -21.997 1.00 90.38 85 SER A CA 1
ATOM 653 C C . SER A 1 85 ? 11.628 13.436 -20.975 1.00 90.38 85 SER A C 1
ATOM 655 O O . SER A 1 85 ? 12.708 13.880 -21.360 1.00 90.38 85 SER A O 1
ATOM 657 N N . THR A 1 86 ? 11.287 13.445 -19.683 1.00 87.94 86 THR A N 1
ATOM 658 C CA . THR A 1 86 ? 12.194 13.829 -18.593 1.00 87.94 86 THR A CA 1
ATOM 659 C C . THR A 1 86 ? 13.420 12.915 -18.591 1.00 87.94 86 THR A C 1
ATOM 661 O O . THR A 1 86 ? 13.321 11.731 -18.915 1.00 87.94 86 THR A O 1
ATOM 664 N N . THR A 1 87 ? 14.592 13.422 -18.219 1.00 86.06 87 THR A N 1
ATOM 665 C CA . THR A 1 87 ? 15.778 12.573 -18.030 1.00 86.06 87 THR A CA 1
ATOM 666 C C . THR A 1 87 ? 15.535 11.576 -16.895 1.00 86.06 87 THR A C 1
ATOM 668 O O . THR A 1 87 ? 14.976 11.945 -15.865 1.00 86.06 87 THR A O 1
ATOM 671 N N . SER A 1 88 ? 15.945 10.313 -17.068 1.00 86.00 88 SER A N 1
ATOM 672 C CA . SER A 1 88 ? 15.802 9.300 -16.012 1.00 86.00 88 SER A CA 1
ATOM 673 C C . SER A 1 88 ? 16.606 9.718 -14.785 1.00 86.00 88 SER A C 1
ATOM 675 O O . SER A 1 88 ? 17.815 9.913 -14.890 1.00 86.00 88 SER A O 1
ATOM 677 N N . GLY A 1 89 ? 15.937 9.837 -13.640 1.00 80.38 89 GLY A N 1
ATOM 678 C CA . GLY A 1 89 ? 16.578 10.165 -12.363 1.00 80.38 89 GLY A CA 1
ATOM 679 C C . GLY A 1 89 ? 16.805 8.947 -11.467 1.00 80.38 89 GLY A C 1
ATOM 680 O O . GLY A 1 89 ? 17.486 9.065 -10.454 1.00 80.38 89 GLY A O 1
ATOM 681 N N . GLY A 1 90 ? 16.266 7.783 -11.842 1.00 85.81 90 GLY A N 1
ATOM 682 C CA . GLY A 1 90 ? 16.448 6.530 -11.119 1.00 85.81 90 GLY A CA 1
ATOM 683 C C . GLY A 1 90 ? 15.898 5.320 -11.877 1.00 85.81 90 GLY A C 1
ATOM 684 O O . GLY A 1 90 ? 15.173 5.448 -12.870 1.00 85.81 90 GLY A O 1
ATOM 685 N N . TRP A 1 91 ? 16.275 4.132 -11.406 1.00 88.38 91 TRP A N 1
ATOM 686 C CA . TRP A 1 91 ? 15.907 2.849 -12.002 1.00 88.38 91 TRP A CA 1
ATOM 687 C C . TRP A 1 91 ? 15.358 1.894 -10.946 1.00 88.38 91 TRP A C 1
ATOM 689 O O . TRP A 1 91 ? 15.876 1.807 -9.832 1.00 88.38 91 TRP A O 1
ATOM 699 N N . ILE A 1 92 ? 14.347 1.114 -11.327 1.00 89.75 92 ILE A N 1
ATOM 700 C CA . ILE A 1 92 ? 13.876 -0.019 -10.530 1.00 89.75 92 ILE A CA 1
ATOM 701 C C . ILE A 1 92 ? 14.433 -1.333 -11.076 1.00 89.75 92 ILE A C 1
ATOM 703 O O . ILE A 1 92 ? 14.632 -1.518 -12.280 1.00 89.75 92 ILE A O 1
ATOM 707 N N . ILE A 1 93 ? 14.626 -2.290 -10.176 1.00 90.25 93 ILE A N 1
ATOM 708 C CA . ILE A 1 93 ? 14.832 -3.687 -10.538 1.00 90.25 93 ILE A CA 1
ATOM 709 C C . ILE A 1 93 ? 13.450 -4.332 -10.633 1.00 90.25 93 ILE A C 1
ATOM 711 O O . ILE A 1 93 ? 12.775 -4.508 -9.617 1.00 90.25 93 ILE A O 1
ATOM 715 N N . SER A 1 94 ? 13.036 -4.679 -11.851 1.00 90.25 94 SER A N 1
ATOM 716 C CA . SER A 1 94 ? 11.809 -5.431 -12.110 1.00 90.25 94 SER A CA 1
ATOM 717 C C . SER A 1 94 ? 12.070 -6.936 -12.019 1.00 90.25 94 SER A C 1
ATOM 719 O O . SER A 1 94 ? 13.049 -7.451 -12.567 1.00 90.25 94 SER A O 1
ATOM 721 N N . PHE A 1 95 ? 11.216 -7.655 -11.294 1.00 90.75 95 PHE A N 1
ATOM 722 C CA . PHE A 1 95 ? 11.231 -9.117 -11.256 1.00 90.75 95 PHE A CA 1
ATOM 723 C C . PHE A 1 95 ? 9.904 -9.675 -10.753 1.00 90.75 95 PHE A C 1
ATOM 725 O O . PHE A 1 95 ? 9.187 -9.016 -10.006 1.00 90.75 95 PHE A O 1
ATOM 732 N N . SER A 1 96 ? 9.608 -10.923 -11.105 1.00 91.62 96 SER A N 1
ATOM 733 C CA . SER A 1 96 ? 8.452 -11.633 -10.568 1.00 91.62 96 SER A CA 1
ATOM 734 C C . SER A 1 96 ? 8.832 -12.586 -9.436 1.00 91.62 96 SER A C 1
ATOM 736 O O . SER A 1 96 ? 9.950 -13.099 -9.350 1.00 91.62 96 SER A O 1
ATOM 738 N N . VAL A 1 97 ? 7.875 -12.847 -8.555 1.00 91.31 97 VAL A N 1
ATOM 739 C CA . VAL A 1 97 ? 7.974 -13.782 -7.431 1.00 91.31 97 VAL A CA 1
ATOM 740 C C . VAL A 1 97 ? 6.809 -14.754 -7.480 1.00 91.31 97 VAL A C 1
ATOM 742 O O . VAL A 1 97 ? 5.689 -14.377 -7.822 1.00 91.31 97 VAL A O 1
ATOM 745 N N . VAL A 1 98 ? 7.077 -16.008 -7.134 1.00 92.38 98 VAL A N 1
ATOM 746 C CA . VAL A 1 98 ? 6.076 -17.069 -7.043 1.00 92.38 98 VAL A CA 1
ATOM 747 C C . VAL A 1 98 ? 5.879 -17.438 -5.578 1.00 92.38 98 VAL A C 1
ATOM 749 O O . VAL A 1 98 ? 6.822 -17.745 -4.837 1.00 92.38 98 VAL A O 1
ATOM 752 N N . GLU A 1 99 ? 4.627 -17.394 -5.158 1.00 89.81 99 GLU A N 1
ATOM 753 C CA . GLU A 1 99 ? 4.147 -17.813 -3.853 1.00 89.81 99 GLU A CA 1
ATOM 754 C C . GLU A 1 99 ? 3.322 -19.086 -4.002 1.00 89.81 99 GLU A C 1
ATOM 756 O O . GLU A 1 99 ? 2.550 -19.234 -4.947 1.00 89.81 99 GLU A O 1
ATOM 761 N N . GLU A 1 100 ? 3.462 -19.987 -3.041 1.00 89.00 100 GLU A N 1
ATOM 762 C CA . GLU A 1 100 ? 2.568 -21.125 -2.900 1.00 89.00 100 GLU A CA 1
ATOM 763 C C . GLU A 1 100 ? 1.387 -20.702 -2.023 1.00 89.00 100 GLU A C 1
ATOM 765 O O . GLU A 1 100 ? 1.570 -20.136 -0.940 1.00 89.00 100 GLU A O 1
ATOM 770 N N . LYS A 1 101 ? 0.173 -20.909 -2.528 1.00 82.69 101 LYS A N 1
ATOM 771 C CA . LYS A 1 101 ? -1.087 -20.677 -1.825 1.00 82.69 101 LYS A CA 1
ATOM 772 C C . LYS A 1 101 ? -1.871 -21.983 -1.785 1.00 82.69 101 LYS A C 1
ATOM 774 O O . LYS A 1 101 ? -1.664 -22.875 -2.601 1.00 82.69 101 LYS A O 1
ATOM 779 N N . THR A 1 102 ? -2.829 -22.063 -0.868 1.00 78.56 102 THR A N 1
ATOM 780 C CA . THR A 1 102 ? -3.782 -23.182 -0.789 1.00 78.56 102 THR A CA 1
ATOM 781 C C . THR A 1 102 ? -4.566 -23.380 -2.090 1.00 78.56 102 THR A C 1
ATOM 783 O O . THR A 1 102 ? -4.946 -24.499 -2.411 1.00 78.56 102 THR A O 1
ATOM 786 N N . THR A 1 103 ? -4.768 -22.309 -2.862 1.00 80.69 103 THR A N 1
ATOM 787 C CA . THR A 1 103 ? -5.455 -22.312 -4.162 1.00 80.69 103 THR A CA 1
ATOM 788 C C . THR A 1 103 ? -4.532 -22.539 -5.367 1.00 80.69 103 THR A C 1
ATOM 790 O O . THR A 1 103 ? -5.004 -22.519 -6.501 1.00 80.69 103 THR A O 1
ATOM 793 N N . GLY A 1 104 ? -3.231 -22.763 -5.148 1.00 88.12 104 GLY A N 1
ATOM 794 C CA . GLY A 1 104 ? -2.236 -22.994 -6.197 1.00 88.12 104 GLY A CA 1
ATOM 795 C C . GLY A 1 104 ? -1.071 -22.003 -6.165 1.00 88.12 104 GLY A C 1
ATOM 796 O O . GLY A 1 104 ? -0.823 -21.319 -5.172 1.00 88.12 104 GLY A O 1
ATOM 797 N N . LEU A 1 105 ? -0.320 -21.932 -7.266 1.00 89.69 105 LEU A N 1
ATOM 798 C CA . LEU A 1 105 ? 0.792 -20.991 -7.392 1.00 89.69 105 LEU A CA 1
ATOM 799 C C . LEU A 1 105 ? 0.284 -19.599 -7.767 1.00 89.69 105 LEU A C 1
ATOM 801 O O . LEU A 1 105 ? -0.499 -19.435 -8.700 1.00 89.69 105 LEU A O 1
ATOM 805 N N . ARG A 1 106 ? 0.789 -18.583 -7.070 1.00 88.19 106 ARG A N 1
ATOM 806 C CA . ARG A 1 106 ? 0.507 -17.172 -7.330 1.00 88.19 106 ARG A CA 1
ATOM 807 C C . ARG A 1 106 ? 1.778 -16.463 -7.770 1.00 88.19 106 ARG A C 1
ATOM 809 O O . ARG A 1 106 ? 2.739 -16.410 -7.004 1.00 88.19 106 ARG A O 1
ATOM 816 N N . ARG A 1 107 ? 1.767 -15.856 -8.960 1.00 91.12 107 ARG A N 1
ATOM 817 C CA . ARG A 1 107 ? 2.843 -14.973 -9.431 1.00 91.12 107 ARG A CA 1
ATOM 818 C C . ARG A 1 107 ? 2.498 -13.510 -9.160 1.00 91.12 107 ARG A C 1
ATOM 820 O O . ARG A 1 107 ? 1.397 -13.067 -9.485 1.00 91.12 107 ARG A O 1
ATOM 827 N N . ARG A 1 108 ? 3.440 -12.755 -8.588 1.00 88.19 108 ARG A N 1
ATOM 828 C CA . ARG A 1 108 ? 3.356 -11.294 -8.422 1.00 88.19 108 ARG A CA 1
ATOM 829 C C . ARG A 1 108 ? 4.557 -10.624 -9.066 1.00 88.19 108 ARG A C 1
ATOM 831 O O . ARG A 1 108 ? 5.660 -11.157 -9.003 1.00 88.19 108 ARG A O 1
ATOM 838 N N . TRP A 1 109 ? 4.340 -9.442 -9.617 1.00 89.44 109 TRP A N 1
ATOM 839 C CA . TRP A 1 109 ? 5.406 -8.581 -10.102 1.00 89.44 109 TRP A CA 1
ATOM 840 C C . TRP A 1 109 ? 5.868 -7.642 -8.987 1.00 89.44 109 TRP A C 1
ATOM 842 O O . TRP A 1 109 ? 5.046 -7.124 -8.229 1.00 89.44 109 TRP A O 1
ATOM 852 N N . ILE A 1 110 ? 7.179 -7.443 -8.882 1.00 87.75 110 ILE A N 1
ATOM 853 C CA . ILE A 1 110 ? 7.831 -6.606 -7.879 1.00 87.75 110 ILE A CA 1
ATOM 854 C C . ILE A 1 110 ? 8.684 -5.553 -8.585 1.00 87.75 110 ILE A C 1
ATOM 856 O O . ILE A 1 110 ? 9.517 -5.860 -9.440 1.00 87.75 110 ILE A O 1
ATOM 860 N N . ALA A 1 111 ? 8.489 -4.307 -8.162 1.00 88.94 111 ALA A N 1
ATOM 861 C CA . ALA A 1 111 ? 9.323 -3.170 -8.508 1.00 88.94 111 ALA A CA 1
ATOM 862 C C . ALA A 1 111 ? 10.192 -2.808 -7.307 1.00 88.94 111 ALA A C 1
ATOM 864 O O . ALA A 1 111 ? 9.690 -2.251 -6.333 1.00 88.94 111 ALA A O 1
ATOM 865 N N . TRP A 1 112 ? 11.488 -3.110 -7.365 1.00 88.56 112 TRP A N 1
ATOM 866 C CA . TRP A 1 112 ? 12.397 -2.806 -6.264 1.00 88.56 112 TRP A CA 1
ATOM 867 C C . TRP A 1 112 ? 13.272 -1.583 -6.576 1.00 88.56 112 TRP A C 1
ATOM 869 O O . TRP A 1 112 ? 14.174 -1.682 -7.414 1.00 88.56 112 TRP A O 1
ATOM 879 N N . PRO A 1 113 ? 13.061 -0.437 -5.900 1.00 86.62 113 PRO A N 1
ATOM 880 C CA . PRO A 1 113 ? 13.865 0.772 -6.076 1.00 86.62 113 PRO A CA 1
ATOM 881 C C . PRO A 1 113 ? 15.167 0.671 -5.263 1.00 86.62 113 PRO A C 1
ATOM 883 O O . PRO A 1 113 ? 15.369 1.391 -4.289 1.00 86.62 113 PRO A O 1
ATOM 886 N N . ARG A 1 114 ? 16.028 -0.297 -5.606 1.00 82.81 114 ARG A N 1
ATOM 887 C CA . ARG A 1 114 ? 17.226 -0.644 -4.820 1.00 82.81 114 ARG A CA 1
ATOM 888 C C . ARG A 1 114 ? 18.135 0.555 -4.570 1.00 82.81 114 ARG A C 1
ATOM 890 O O . ARG A 1 114 ? 18.554 0.752 -3.432 1.00 82.81 114 ARG A O 1
ATOM 897 N N . ASP A 1 115 ? 18.474 1.285 -5.626 1.00 77.69 115 ASP A N 1
ATOM 898 C CA . ASP A 1 115 ? 19.481 2.339 -5.536 1.00 77.69 115 ASP A CA 1
ATOM 899 C C . ASP A 1 115 ? 18.900 3.583 -4.845 1.00 77.69 115 ASP A C 1
ATOM 901 O O . ASP A 1 115 ? 19.521 4.095 -3.921 1.00 77.69 115 ASP A O 1
ATOM 905 N N . GLU A 1 116 ? 17.652 3.954 -5.159 1.00 76.62 116 GLU A N 1
ATOM 906 C CA . GLU A 1 116 ? 16.921 5.008 -4.435 1.00 76.62 116 GLU A CA 1
ATOM 907 C C . GLU A 1 116 ? 16.863 4.710 -2.928 1.00 76.62 116 GLU A C 1
ATOM 909 O O . GLU A 1 116 ? 17.263 5.528 -2.110 1.00 76.62 116 GLU A O 1
ATOM 914 N N . ASN A 1 117 ? 16.471 3.489 -2.540 1.00 80.12 117 ASN A N 1
ATOM 915 C CA . ASN A 1 117 ? 16.433 3.088 -1.132 1.00 80.12 117 ASN A CA 1
ATOM 916 C C . ASN A 1 117 ? 17.811 3.106 -0.459 1.00 80.12 117 ASN A C 1
ATOM 918 O O . ASN A 1 117 ? 17.895 3.301 0.751 1.00 80.12 117 ASN A O 1
ATOM 922 N N . ARG A 1 118 ? 18.888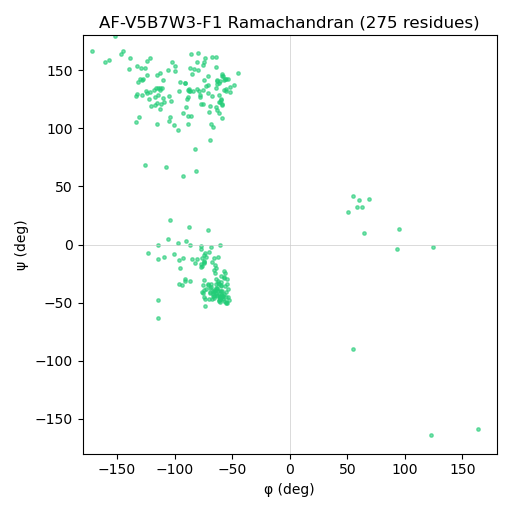 2.796 -1.186 1.00 76.00 118 ARG A N 1
ATOM 923 C CA . ARG A 1 118 ? 20.240 2.780 -0.617 1.00 76.00 118 ARG A CA 1
ATOM 924 C C . ARG A 1 118 ? 20.673 4.190 -0.228 1.00 76.00 118 ARG A C 1
ATOM 926 O O . ARG A 1 118 ? 21.280 4.357 0.828 1.00 76.00 118 ARG A O 1
ATOM 933 N N . ASP A 1 119 ? 20.377 5.147 -1.094 1.00 70.19 119 ASP A N 1
ATOM 934 C CA . ASP A 1 119 ? 20.904 6.502 -1.014 1.00 70.19 119 ASP A CA 1
ATOM 935 C C . ASP A 1 119 ? 19.932 7.466 -0.307 1.00 70.19 119 ASP A C 1
ATOM 937 O O . ASP A 1 119 ? 20.342 8.548 0.114 1.00 70.19 119 ASP A O 1
ATOM 941 N N . ASP A 1 120 ? 18.672 7.063 -0.112 1.00 70.50 120 ASP A N 1
ATOM 942 C CA . ASP A 1 120 ? 17.690 7.784 0.695 1.00 70.50 120 ASP A CA 1
ATOM 943 C C . ASP A 1 120 ? 18.043 7.697 2.200 1.00 70.50 120 ASP A C 1
ATOM 945 O O . ASP A 1 120 ? 17.994 6.602 2.790 1.00 70.50 120 ASP A O 1
ATOM 949 N N . PRO A 1 121 ? 18.393 8.832 2.849 1.00 72.56 121 PRO A N 1
ATOM 950 C CA . PRO A 1 121 ? 18.685 8.882 4.280 1.00 72.56 121 PRO A CA 1
ATOM 951 C C . PRO A 1 121 ? 17.422 8.777 5.143 1.00 72.56 121 PRO A C 1
ATOM 953 O O . PRO A 1 121 ? 17.522 8.736 6.370 1.00 72.56 121 PRO A O 1
ATOM 956 N N . TYR A 1 122 ? 16.235 8.805 4.534 1.00 77.12 122 TYR A N 1
ATOM 957 C CA . TYR A 1 122 ? 14.983 8.703 5.251 1.00 77.12 122 TYR A CA 1
ATOM 958 C C . TYR A 1 122 ? 14.820 7.310 5.866 1.00 77.12 122 TYR A C 1
ATOM 960 O O . TYR A 1 122 ? 14.870 6.278 5.196 1.00 77.12 122 TYR A O 1
ATOM 968 N N . GLU A 1 123 ? 14.545 7.305 7.163 1.00 73.25 123 GLU A N 1
ATOM 969 C CA . GLU A 1 123 ? 14.102 6.134 7.902 1.00 73.25 123 GLU A CA 1
ATOM 970 C C . GLU A 1 123 ? 12.656 6.369 8.338 1.00 73.25 123 GLU A C 1
ATOM 972 O O . GLU A 1 123 ? 12.299 7.446 8.835 1.00 73.25 123 GLU A O 1
ATOM 977 N N . ALA A 1 124 ? 11.808 5.361 8.125 1.00 68.50 124 ALA A N 1
ATOM 978 C CA . ALA A 1 124 ? 10.413 5.433 8.526 1.00 68.50 124 ALA A CA 1
ATOM 979 C C . ALA A 1 124 ? 10.311 5.686 10.038 1.00 68.50 124 ALA A C 1
ATOM 981 O O . ALA A 1 124 ? 11.116 5.197 10.833 1.00 68.50 124 ALA A O 1
ATOM 982 N N . ASN A 1 125 ? 9.306 6.455 10.449 1.00 66.81 125 ASN A N 1
ATOM 983 C CA . ASN A 1 125 ? 9.112 6.812 11.846 1.00 66.81 125 ASN A CA 1
ATOM 984 C C . ASN A 1 125 ? 9.028 5.547 12.728 1.00 66.81 125 ASN A C 1
ATOM 986 O O . ASN A 1 125 ? 8.275 4.616 12.425 1.00 66.81 125 ASN A O 1
ATOM 990 N N . GLY A 1 126 ? 9.748 5.538 13.857 1.00 53.69 126 GLY A N 1
ATOM 991 C CA . GLY A 1 126 ? 9.950 4.377 14.739 1.00 53.69 126 GLY A CA 1
ATOM 992 C C . GLY A 1 126 ? 8.685 3.765 15.359 1.00 53.69 126 GLY A C 1
ATOM 993 O O . GLY A 1 126 ? 8.761 2.774 16.076 1.00 53.69 126 GLY A O 1
ATOM 994 N N . ARG A 1 127 ? 7.490 4.300 15.084 1.00 60.78 127 ARG A N 1
ATOM 995 C CA . ARG A 1 127 ? 6.235 3.619 15.439 1.00 60.78 127 ARG A CA 1
ATOM 996 C C . ARG A 1 127 ? 6.025 2.349 14.616 1.00 60.78 127 ARG A C 1
ATOM 998 O O . ARG A 1 127 ? 5.542 1.375 15.171 1.00 60.78 127 ARG A O 1
ATOM 1005 N N . LEU A 1 128 ? 6.456 2.321 13.353 1.00 65.00 128 LEU A N 1
ATOM 1006 C CA . LEU A 1 128 ? 6.339 1.143 12.483 1.00 65.00 128 LEU A CA 1
ATOM 1007 C C . LEU A 1 128 ? 7.330 0.017 12.813 1.00 65.00 128 LEU A C 1
ATOM 1009 O O . LEU A 1 128 ? 7.124 -1.109 12.365 1.00 65.00 128 LEU A O 1
ATOM 1013 N N . SER A 1 129 ? 8.384 0.289 13.591 1.00 61.56 129 SER A N 1
ATOM 1014 C CA . SER A 1 129 ? 9.448 -0.689 13.850 1.00 61.56 129 SER A CA 1
ATOM 1015 C C . SER A 1 129 ? 9.068 -1.768 14.869 1.00 61.56 129 SER A C 1
ATOM 1017 O O . SER A 1 129 ? 9.727 -2.805 14.924 1.00 61.56 129 SER A O 1
ATOM 1019 N N . HIS A 1 130 ? 8.007 -1.565 15.661 1.00 69.50 130 HIS A N 1
ATOM 1020 C CA . HIS A 1 130 ? 7.589 -2.516 16.694 1.00 69.50 130 HIS A CA 1
ATOM 1021 C C . HIS A 1 130 ? 6.082 -2.774 16.665 1.00 69.50 130 HIS A C 1
ATOM 1023 O O . HIS A 1 130 ? 5.2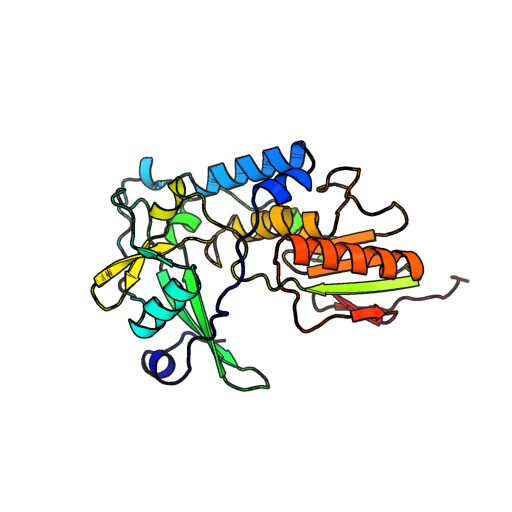80 -1.976 17.152 1.00 69.50 130 HIS A O 1
ATOM 1029 N N . ILE A 1 131 ? 5.717 -3.956 16.164 1.00 74.00 131 ILE A N 1
ATOM 1030 C CA . ILE A 1 131 ? 4.335 -4.449 16.056 1.00 74.00 131 ILE A CA 1
ATOM 1031 C C . ILE A 1 131 ? 3.582 -4.433 17.399 1.00 74.00 131 ILE A C 1
ATOM 1033 O O . ILE A 1 131 ? 2.380 -4.192 17.444 1.00 74.00 131 ILE A O 1
ATOM 1037 N N . PHE A 1 132 ? 4.300 -4.598 18.516 1.00 73.50 132 PHE A N 1
ATOM 1038 C CA . PHE A 1 132 ? 3.725 -4.622 19.864 1.00 73.50 132 PHE A CA 1
ATOM 1039 C C . PHE A 1 132 ? 3.090 -3.297 20.297 1.00 73.50 132 PHE A C 1
ATOM 1041 O O . PHE A 1 132 ? 2.165 -3.313 21.105 1.00 73.50 132 PHE A O 1
ATOM 1048 N N . HIS A 1 133 ? 3.503 -2.157 19.733 1.00 73.62 133 HIS A N 1
ATOM 1049 C CA . HIS A 1 133 ? 2.826 -0.880 19.992 1.00 73.62 133 HIS A CA 1
ATOM 1050 C C . HIS A 1 133 ? 1.386 -0.851 19.452 1.00 73.62 133 HIS A C 1
ATOM 1052 O O . HIS A 1 133 ? 0.586 -0.024 19.891 1.00 73.62 133 HIS A O 1
ATOM 1058 N N . TYR A 1 134 ? 1.052 -1.770 18.542 1.00 73.00 134 TYR A N 1
ATOM 1059 C CA . TYR A 1 134 ? -0.264 -1.927 17.926 1.00 73.00 134 TYR A CA 1
ATOM 1060 C C . TYR A 1 134 ? -1.035 -3.142 18.453 1.00 73.00 134 TYR A C 1
ATOM 1062 O O . TYR A 1 134 ? -2.145 -3.398 17.998 1.00 73.00 134 TYR A O 1
ATOM 1070 N N . LEU A 1 135 ? -0.506 -3.851 19.459 1.00 75.44 135 LEU A N 1
ATOM 1071 C CA . LEU A 1 135 ? -1.192 -4.940 20.165 1.00 75.44 135 LEU A CA 1
ATOM 1072 C C . LEU A 1 135 ? -1.610 -4.512 21.579 1.00 75.44 135 LEU A C 1
ATOM 1074 O O . LEU A 1 135 ? -1.070 -5.004 22.571 1.00 75.44 135 LEU A O 1
ATOM 1078 N N . PRO A 1 136 ? -2.552 -3.569 21.725 1.00 66.88 136 PRO A N 1
ATOM 1079 C CA . PRO A 1 136 ? -2.921 -3.099 23.042 1.00 66.88 136 PRO A CA 1
ATOM 1080 C C . PRO A 1 136 ? -3.877 -4.049 23.772 1.00 66.88 136 PRO A C 1
ATOM 1082 O O . PRO A 1 136 ? -4.532 -4.876 23.124 1.00 66.88 136 PRO A O 1
ATOM 1085 N N . PRO A 1 137 ? -4.027 -3.869 25.104 1.00 64.88 137 PRO A N 1
ATOM 1086 C CA . PRO A 1 137 ? -4.826 -4.740 25.960 1.00 64.88 137 PRO A CA 1
ATOM 1087 C C . PRO A 1 137 ? -6.227 -5.022 25.412 1.00 64.88 137 PRO A C 1
ATOM 1089 O O . PRO A 1 137 ? -6.931 -4.131 24.930 1.00 64.88 137 PRO A O 1
ATOM 1092 N N . VAL A 1 138 ? -6.637 -6.283 25.516 1.00 67.31 138 VAL A N 1
ATOM 1093 C CA . VAL A 1 138 ? -7.874 -6.825 24.941 1.00 67.31 138 VAL A CA 1
ATOM 1094 C C . VAL A 1 138 ? -9.015 -6.746 25.967 1.00 67.31 138 VAL A C 1
ATOM 1096 O O . VAL A 1 138 ? -9.589 -7.749 26.372 1.00 67.31 138 VAL A O 1
ATOM 1099 N N . MET A 1 139 ? -9.312 -5.528 26.431 1.00 74.00 139 MET A N 1
ATOM 1100 C CA . MET A 1 139 ? -10.304 -5.263 27.492 1.00 74.00 139 MET A CA 1
ATOM 1101 C C . MET A 1 139 ? -11.631 -4.687 26.958 1.00 74.00 139 MET A C 1
ATOM 1103 O O . MET A 1 139 ? -12.352 -4.011 27.687 1.00 74.00 139 MET A O 1
ATOM 1107 N N . ALA A 1 140 ? -11.932 -4.881 25.673 1.00 82.31 140 ALA A N 1
ATOM 1108 C CA . ALA A 1 140 ? -13.115 -4.318 25.013 1.00 82.31 140 ALA A CA 1
ATOM 1109 C C . ALA A 1 140 ? -14.219 -5.369 24.849 1.00 82.31 140 ALA A C 1
ATOM 1111 O O . ALA A 1 140 ? -13.902 -6.541 24.805 1.00 82.31 140 ALA A O 1
ATOM 1112 N N . GLU A 1 141 ? -15.489 -4.978 24.718 1.00 87.75 141 GLU A N 1
ATOM 1113 C CA . GLU A 1 141 ? -16.615 -5.922 24.569 1.00 87.75 141 GLU A CA 1
ATOM 1114 C C . GLU A 1 141 ? -16.563 -6.714 23.249 1.00 87.75 141 GLU A C 1
ATOM 1116 O O . GLU A 1 141 ? -16.870 -7.904 23.223 1.00 87.75 141 GLU A O 1
ATOM 1121 N N . ALA A 1 142 ? -16.176 -6.054 22.156 1.00 91.00 142 ALA A N 1
ATOM 1122 C CA . ALA A 1 142 ? -16.042 -6.650 20.832 1.00 91.00 142 ALA A CA 1
ATOM 1123 C C . ALA A 1 142 ? -14.893 -5.994 20.056 1.00 91.00 142 ALA A C 1
ATOM 1125 O O . ALA A 1 142 ? -14.452 -4.884 20.387 1.00 91.00 142 ALA A O 1
ATOM 1126 N N . ALA A 1 143 ? -14.447 -6.655 18.989 1.00 91.88 143 ALA A N 1
ATOM 1127 C CA . ALA A 1 143 ? -13.558 -6.061 18.005 1.00 91.88 143 ALA A CA 1
ATOM 1128 C C . ALA A 1 143 ? -13.919 -6.455 16.567 1.00 91.88 143 ALA A C 1
ATOM 1130 O O . ALA A 1 143 ? -14.429 -7.546 16.326 1.00 91.88 143 ALA A O 1
ATOM 1131 N N . SER A 1 144 ? -13.619 -5.572 15.618 1.00 92.88 144 SER A N 1
ATOM 1132 C CA . SER A 1 144 ? -13.601 -5.878 14.189 1.00 92.88 144 SER A CA 1
ATOM 1133 C C . SER A 1 144 ? -12.186 -5.715 13.644 1.00 92.88 144 SER A C 1
ATOM 1135 O O . SER A 1 144 ? -11.533 -4.708 13.933 1.00 92.88 144 SER A O 1
ATOM 1137 N N . CYS A 1 145 ? -11.730 -6.680 12.850 1.00 91.44 145 CYS A N 1
ATOM 1138 C CA . CYS A 1 145 ? -10.456 -6.641 12.142 1.00 91.44 145 CYS A CA 1
ATOM 1139 C C . CYS A 1 145 ? -10.709 -6.602 10.636 1.00 91.44 145 CYS A C 1
ATOM 1141 O O . CYS A 1 145 ? -11.485 -7.394 10.095 1.00 91.44 145 CYS A O 1
ATOM 1143 N N . LEU A 1 146 ? -10.074 -5.635 9.986 1.00 89.69 146 LEU A N 1
ATOM 1144 C CA . LEU A 1 146 ? -10.178 -5.365 8.561 1.00 89.69 146 LEU A CA 1
ATOM 1145 C C . LEU A 1 146 ? -8.762 -5.306 7.996 1.00 89.69 146 LEU A C 1
ATOM 1147 O O . LEU A 1 146 ? -7.868 -4.733 8.620 1.00 89.69 146 LEU A O 1
ATOM 1151 N N . ASP A 1 147 ? -8.579 -5.840 6.801 1.00 86.44 147 ASP A N 1
ATOM 1152 C CA . ASP A 1 147 ? -7.358 -5.676 6.023 1.00 86.44 147 ASP A CA 1
ATOM 1153 C C . ASP A 1 147 ? -7.669 -4.797 4.813 1.00 86.44 147 ASP A C 1
ATOM 1155 O O . ASP A 1 147 ? -8.692 -4.982 4.152 1.00 86.44 147 ASP A O 1
ATOM 1159 N N . LEU A 1 148 ? -6.822 -3.818 4.520 1.00 80.50 148 LEU A N 1
ATOM 1160 C CA . LEU A 1 148 ? -6.864 -3.127 3.240 1.00 80.50 148 LEU A CA 1
ATOM 1161 C C . LEU A 1 148 ? -6.005 -3.888 2.250 1.00 80.50 148 LEU A C 1
ATOM 1163 O O . LEU A 1 148 ? -4.845 -4.183 2.512 1.00 80.50 148 LEU A O 1
ATOM 1167 N N . LYS A 1 149 ? -6.527 -4.109 1.047 1.00 76.25 149 LYS A N 1
ATOM 1168 C CA . LYS A 1 149 ? -5.747 -4.704 -0.031 1.00 76.25 149 LYS A CA 1
ATOM 1169 C C . LYS A 1 149 ? -4.683 -3.701 -0.484 1.00 76.25 149 LYS A C 1
ATOM 1171 O O . LYS A 1 149 ? -4.914 -2.853 -1.339 1.00 76.25 149 LYS A O 1
ATOM 1176 N N . SER A 1 150 ? -3.523 -3.783 0.154 1.00 60.97 150 SER A N 1
ATOM 1177 C CA . SER A 1 150 ? -2.524 -2.715 0.247 1.00 60.97 150 SER A CA 1
ATOM 1178 C C . SER A 1 150 ? -1.681 -2.497 -0.990 1.00 60.97 150 SER A C 1
ATOM 1180 O O . SER A 1 150 ? -1.077 -1.436 -1.176 1.00 60.97 150 SER A O 1
ATOM 1182 N N . SER A 1 151 ? -1.635 -3.490 -1.867 1.00 56.00 151 SER A N 1
ATOM 1183 C CA . SER A 1 151 ? -0.913 -3.353 -3.111 1.00 56.00 151 SER A CA 1
ATOM 1184 C C . SER A 1 151 ? -1.657 -2.351 -3.994 1.00 56.00 151 SER A C 1
ATOM 1186 O O . SER A 1 151 ? -2.786 -2.614 -4.399 1.00 56.00 151 SER A O 1
ATOM 1188 N N . PHE A 1 152 ? -0.983 -1.251 -4.336 1.00 54.19 152 PHE A N 1
ATOM 1189 C CA . PHE A 1 152 ? -1.281 -0.375 -5.478 1.00 54.19 152 PHE A CA 1
ATOM 1190 C C . PHE A 1 152 ? -2.156 0.866 -5.265 1.00 54.19 152 PHE A C 1
ATOM 1192 O O . PHE A 1 152 ? -2.553 1.471 -6.257 1.00 54.19 152 PHE A O 1
ATOM 1199 N N . ILE A 1 153 ? -2.431 1.306 -4.036 1.00 60.59 153 ILE A N 1
ATOM 1200 C CA . ILE A 1 153 ? -3.400 2.403 -3.884 1.00 60.59 153 ILE A CA 1
ATOM 1201 C C . ILE A 1 153 ? -2.755 3.806 -4.017 1.00 60.59 153 ILE A C 1
ATOM 1203 O O . ILE A 1 153 ? -3.387 4.727 -4.535 1.00 60.59 153 ILE A O 1
ATOM 1207 N N . VAL A 1 154 ? -1.485 3.994 -3.622 1.00 72.81 154 VAL A N 1
ATOM 1208 C CA . VAL A 1 154 ? -0.859 5.334 -3.581 1.00 72.81 154 VAL A CA 1
ATOM 1209 C C . VAL A 1 154 ? -0.162 5.723 -4.892 1.00 72.81 154 VAL A C 1
ATOM 1211 O O . VAL A 1 154 ? 0.827 5.101 -5.283 1.00 72.81 154 VAL A O 1
ATOM 1214 N N . TYR A 1 155 ? -0.633 6.803 -5.521 1.00 76.44 155 TYR A N 1
ATOM 1215 C CA . TYR A 1 155 ? -0.041 7.386 -6.730 1.00 76.44 155 TYR A CA 1
ATOM 1216 C C . TYR A 1 155 ? 1.252 8.142 -6.444 1.00 76.44 155 TYR A C 1
ATOM 1218 O O . TYR A 1 155 ? 1.355 8.874 -5.459 1.00 76.44 155 TYR A O 1
ATOM 1226 N N . LEU A 1 156 ? 2.204 8.013 -7.364 1.00 81.19 156 LEU A N 1
ATOM 1227 C CA . LEU A 1 156 ? 3.364 8.887 -7.440 1.00 81.19 156 LEU A CA 1
ATOM 1228 C C . LEU A 1 156 ? 2.963 10.206 -8.114 1.00 81.19 156 LEU A C 1
ATOM 1230 O O . LEU A 1 156 ? 2.347 10.169 -9.187 1.00 81.19 156 LEU A O 1
ATOM 1234 N N . PRO A 1 157 ? 3.325 11.371 -7.542 1.00 81.69 157 PRO A N 1
ATOM 1235 C CA . PRO A 1 157 ? 3.247 12.639 -8.259 1.00 81.69 157 PRO A CA 1
ATOM 1236 C C . PRO A 1 157 ? 3.971 12.526 -9.603 1.00 81.69 157 PRO A C 1
ATOM 1238 O O . PRO A 1 157 ? 5.070 11.966 -9.654 1.00 81.69 157 PRO A O 1
ATOM 1241 N N . ARG A 1 158 ? 3.368 13.040 -10.682 1.00 84.38 158 ARG A N 1
ATOM 1242 C CA . ARG A 1 158 ? 3.880 12.886 -12.056 1.00 84.38 158 ARG A CA 1
ATOM 1243 C C . ARG A 1 158 ? 5.326 13.359 -12.183 1.00 84.38 158 ARG A C 1
ATOM 1245 O O . ARG A 1 158 ? 6.125 12.758 -12.888 1.00 84.38 158 ARG A O 1
ATOM 1252 N N . GLU A 1 159 ? 5.677 14.386 -11.422 1.00 83.50 159 GLU A N 1
ATOM 1253 C CA . GLU A 1 159 ? 7.002 14.992 -11.390 1.00 83.50 159 GLU A CA 1
ATOM 1254 C C . GLU A 1 159 ? 8.066 14.058 -10.800 1.00 83.50 159 GLU A C 1
ATOM 1256 O O . GLU A 1 159 ? 9.243 14.317 -10.982 1.00 83.50 159 GLU A O 1
ATOM 1261 N N . THR A 1 160 ? 7.684 12.978 -10.114 1.00 85.50 160 THR A N 1
ATOM 1262 C CA . THR A 1 160 ? 8.596 12.041 -9.425 1.00 85.50 160 THR A CA 1
ATOM 1263 C C . THR A 1 160 ? 8.697 10.677 -10.107 1.00 85.50 160 THR A C 1
ATOM 1265 O O . THR A 1 160 ? 9.582 9.889 -9.793 1.00 85.50 160 THR A O 1
ATOM 1268 N N . GLN A 1 161 ? 7.826 10.388 -11.076 1.00 90.00 161 GLN A N 1
ATOM 1269 C CA . GLN A 1 161 ? 7.750 9.074 -11.730 1.00 90.00 161 GLN A CA 1
ATOM 1270 C C . GLN A 1 161 ? 9.023 8.727 -12.517 1.00 90.00 161 GLN A C 1
ATOM 1272 O O . GLN A 1 161 ? 9.438 7.569 -12.556 1.00 90.00 161 GLN A O 1
ATOM 1277 N N . HIS A 1 162 ? 9.722 9.739 -13.039 1.00 88.75 162 HIS A N 1
ATOM 1278 C CA . HIS A 1 162 ? 11.010 9.597 -13.728 1.00 88.75 162 HIS A CA 1
ATOM 1279 C C . HIS A 1 162 ? 12.151 9.033 -12.851 1.00 88.75 162 HIS A C 1
ATOM 1281 O O . HIS A 1 162 ? 13.213 8.686 -13.379 1.00 88.75 162 HIS A O 1
ATOM 1287 N N . LEU A 1 163 ? 11.946 8.933 -11.531 1.00 87.31 163 LEU A N 1
ATOM 1288 C CA . LEU A 1 163 ? 12.848 8.273 -10.579 1.00 87.31 163 LEU A CA 1
ATOM 1289 C C . LEU A 1 163 ? 12.657 6.750 -10.542 1.00 87.31 163 LEU A C 1
ATOM 1291 O O . LEU A 1 163 ? 13.515 6.018 -10.054 1.00 87.31 163 LEU A O 1
ATOM 1295 N N . PHE A 1 164 ? 11.544 6.253 -11.083 1.00 89.69 164 PHE A N 1
ATOM 1296 C CA . PHE A 1 164 ? 11.147 4.855 -10.993 1.00 89.69 164 PHE A CA 1
ATOM 1297 C C . PHE A 1 164 ? 10.883 4.267 -12.376 1.00 89.69 164 PHE A C 1
ATOM 1299 O O . PHE A 1 164 ? 9.750 3.945 -12.737 1.00 89.69 164 PHE A O 1
ATOM 1306 N N . ARG A 1 165 ? 11.955 4.118 -13.157 1.00 92.62 165 ARG A N 1
ATOM 1307 C CA . ARG A 1 165 ? 11.890 3.607 -14.529 1.00 92.62 165 ARG A CA 1
ATOM 1308 C C . ARG A 1 165 ? 12.396 2.182 -14.666 1.00 92.62 165 ARG A C 1
ATOM 1310 O O . ARG A 1 165 ? 13.311 1.753 -13.961 1.00 92.62 165 ARG A O 1
ATOM 1317 N N . CYS A 1 166 ? 11.842 1.458 -15.629 1.00 92.88 166 CYS A N 1
ATOM 1318 C CA . CYS A 1 166 ? 12.407 0.206 -16.121 1.00 92.88 166 CYS A CA 1
ATOM 1319 C C . CYS A 1 166 ? 12.019 -0.026 -17.578 1.00 92.88 166 CYS A C 1
ATOM 1321 O O . CYS A 1 166 ? 11.339 0.792 -18.188 1.00 92.88 166 CYS A O 1
ATOM 1323 N N . HIS A 1 167 ? 12.490 -1.133 -18.138 1.00 94.56 167 HIS A N 1
ATOM 1324 C CA . HIS A 1 167 ? 12.237 -1.472 -19.529 1.00 94.56 167 HIS A CA 1
ATOM 1325 C C . HIS A 1 167 ? 11.402 -2.744 -19.639 1.00 94.56 167 HIS A C 1
ATOM 1327 O O . HIS A 1 167 ? 11.580 -3.695 -18.866 1.00 94.56 167 HIS A O 1
ATOM 1333 N N . VAL A 1 168 ? 10.558 -2.766 -20.658 1.00 95.44 168 VAL A N 1
ATOM 1334 C CA . VAL A 1 168 ? 9.909 -3.963 -21.191 1.00 95.44 168 VAL A CA 1
ATOM 1335 C C . VAL A 1 168 ? 10.900 -4.701 -22.107 1.00 95.44 168 VAL A C 1
ATOM 1337 O O . VAL A 1 168 ? 11.886 -4.124 -22.571 1.00 95.44 168 VAL A O 1
ATOM 1340 N N . GLU A 1 169 ? 10.705 -6.002 -22.316 1.00 94.56 169 GLU A N 1
ATOM 1341 C CA . GLU A 1 169 ? 11.569 -6.845 -23.160 1.00 94.56 169 GLU A CA 1
ATOM 1342 C C . GLU A 1 169 ? 11.712 -6.342 -24.604 1.00 94.56 169 GLU A C 1
ATOM 1344 O O . GLU A 1 169 ? 12.766 -6.537 -25.208 1.00 94.56 169 GLU A O 1
ATOM 1349 N N . ASP A 1 170 ? 10.701 -5.655 -25.139 1.00 94.38 170 ASP A N 1
ATOM 1350 C CA . ASP A 1 170 ? 10.725 -5.041 -26.474 1.00 94.38 170 ASP A CA 1
ATOM 1351 C C . ASP A 1 170 ? 11.538 -3.731 -26.546 1.00 94.38 170 ASP A C 1
ATOM 1353 O O . ASP A 1 170 ? 11.685 -3.146 -27.617 1.00 94.38 170 ASP A O 1
ATOM 1357 N N . GLY A 1 171 ? 12.097 -3.284 -25.417 1.00 92.94 171 GLY A N 1
ATOM 1358 C CA . GLY A 1 171 ? 12.882 -2.058 -25.303 1.00 92.94 171 GLY A CA 1
ATOM 1359 C C . GLY A 1 171 ? 12.077 -0.827 -24.892 1.00 92.94 171 GLY A C 1
ATOM 1360 O O . GLY A 1 171 ? 12.682 0.220 -24.660 1.00 92.94 171 GLY A O 1
ATOM 1361 N N . THR A 1 172 ? 10.754 -0.935 -24.744 1.00 95.56 172 THR A N 1
ATOM 1362 C CA . THR A 1 172 ? 9.908 0.176 -24.294 1.00 95.56 172 THR A CA 1
ATOM 1363 C C . THR A 1 172 ? 10.319 0.621 -22.893 1.00 95.56 172 THR A C 1
ATOM 1365 O O . THR A 1 172 ? 10.440 -0.197 -21.975 1.00 95.56 172 THR A O 1
ATOM 1368 N N . LEU A 1 173 ? 10.549 1.924 -22.722 1.00 95.31 173 LEU A N 1
ATOM 1369 C CA . LEU A 1 173 ? 10.845 2.537 -21.430 1.00 95.31 173 LEU A CA 1
ATOM 1370 C C . LEU A 1 173 ? 9.537 2.945 -20.750 1.00 95.31 173 LEU A C 1
ATOM 1372 O O . LEU A 1 173 ? 8.758 3.714 -21.309 1.00 95.31 173 LEU A O 1
ATOM 1376 N N . VAL A 1 174 ? 9.339 2.468 -19.525 1.00 95.25 174 VAL A N 1
ATOM 1377 C CA . VAL A 1 174 ? 8.127 2.706 -18.737 1.00 95.25 174 VAL A CA 1
ATOM 1378 C C . VAL A 1 174 ? 8.458 3.292 -17.367 1.00 95.25 174 VAL A C 1
ATOM 1380 O O . VAL A 1 174 ? 9.531 3.048 -16.803 1.00 95.25 174 VAL A O 1
ATOM 1383 N N . GLU A 1 175 ? 7.518 4.054 -16.823 1.00 93.69 175 GLU A N 1
ATOM 1384 C CA . GLU A 1 175 ? 7.557 4.661 -15.493 1.00 93.69 175 GLU A CA 1
ATOM 1385 C C . GLU A 1 175 ? 6.505 4.037 -14.582 1.00 93.69 175 GLU A C 1
ATOM 1387 O O . GLU A 1 175 ? 5.425 3.666 -15.036 1.00 93.69 175 GLU A O 1
ATOM 1392 N N . LEU A 1 176 ? 6.796 3.948 -13.282 1.00 90.75 176 LEU A N 1
ATOM 1393 C CA . LEU A 1 176 ? 5.768 3.632 -12.295 1.00 90.75 176 LEU A CA 1
ATOM 1394 C C . LEU A 1 176 ? 4.830 4.821 -12.085 1.00 90.75 176 LEU A C 1
ATOM 1396 O O . LEU A 1 176 ? 5.272 5.938 -11.834 1.00 90.75 176 LEU A O 1
ATOM 1400 N N . THR A 1 177 ? 3.533 4.549 -12.019 1.00 87.56 177 THR A N 1
ATOM 1401 C CA . THR A 1 177 ? 2.509 5.537 -11.633 1.00 87.56 177 THR A CA 1
ATOM 1402 C C . THR A 1 177 ? 2.199 5.513 -10.133 1.00 87.56 177 THR A C 1
ATOM 1404 O O . THR A 1 177 ? 1.512 6.396 -9.614 1.00 87.56 177 THR A O 1
ATOM 1407 N N . ARG A 1 178 ? 2.678 4.486 -9.421 1.00 83.62 178 ARG A N 1
ATOM 1408 C CA . ARG A 1 178 ? 2.354 4.163 -8.023 1.00 83.62 178 ARG A CA 1
ATOM 1409 C C . ARG A 1 178 ? 3.620 3.882 -7.228 1.00 83.62 178 ARG A C 1
ATOM 1411 O O . ARG A 1 178 ? 4.616 3.431 -7.788 1.00 83.62 178 ARG A O 1
ATOM 1418 N N . VAL A 1 179 ? 3.575 4.114 -5.916 1.00 82.31 179 VAL A N 1
ATOM 1419 C CA . VAL A 1 179 ? 4.739 3.888 -5.044 1.00 82.31 179 VAL A CA 1
ATOM 1420 C C . VAL A 1 179 ? 5.159 2.412 -5.124 1.00 82.31 179 VAL A C 1
ATOM 1422 O O . VAL A 1 179 ? 4.322 1.537 -4.875 1.00 82.31 179 VAL A O 1
ATOM 1425 N N . PRO A 1 180 ? 6.426 2.103 -5.464 1.00 82.56 180 PRO A N 1
ATOM 1426 C CA . PRO A 1 180 ? 6.870 0.724 -5.596 1.00 82.56 180 PRO A CA 1
ATOM 1427 C C . PRO A 1 180 ? 6.791 -0.036 -4.274 1.00 82.56 180 PRO A C 1
ATOM 1429 O O . PRO A 1 180 ? 7.155 0.471 -3.207 1.00 82.56 180 PRO A O 1
ATOM 1432 N N . MET A 1 181 ? 6.376 -1.300 -4.365 1.00 75.56 181 MET A N 1
ATOM 1433 C CA . MET A 1 181 ? 6.375 -2.222 -3.235 1.00 75.56 181 MET A CA 1
ATOM 1434 C C . MET A 1 181 ? 7.824 -2.509 -2.824 1.00 75.56 181 MET A C 1
ATOM 1436 O O . MET A 1 181 ? 8.529 -3.273 -3.476 1.00 75.56 181 MET A O 1
ATOM 1440 N N . GLY A 1 182 ? 8.270 -1.855 -1.752 1.00 78.00 182 GLY A N 1
ATOM 1441 C CA . GLY A 1 182 ? 9.649 -1.920 -1.269 1.00 78.00 182 GLY A CA 1
ATOM 1442 C C . GLY A 1 182 ? 10.333 -0.563 -1.131 1.00 78.00 182 GLY A C 1
ATOM 1443 O O . GLY A 1 182 ? 11.467 -0.539 -0.672 1.00 78.00 182 GLY A O 1
ATOM 1444 N N . HIS A 1 183 ? 9.685 0.551 -1.487 1.00 82.94 183 HIS A N 1
ATOM 1445 C CA . HIS A 1 183 ? 10.194 1.888 -1.164 1.00 82.94 183 HIS A CA 1
ATOM 1446 C C . HIS A 1 183 ? 10.240 2.111 0.358 1.00 82.94 183 HIS A C 1
ATOM 1448 O O . HIS A 1 183 ? 9.248 1.830 1.036 1.00 82.94 183 HIS A O 1
ATOM 1454 N N . LYS A 1 184 ? 11.333 2.671 0.894 1.00 81.56 184 LYS A N 1
ATOM 1455 C CA . LYS A 1 184 ? 11.514 2.914 2.343 1.00 81.56 184 LYS A CA 1
ATOM 1456 C C . LYS A 1 184 ? 10.374 3.715 2.983 1.00 81.56 184 LYS A C 1
ATOM 1458 O O . LYS A 1 184 ? 9.852 3.331 4.025 1.00 81.56 184 LYS A O 1
ATOM 1463 N N . ALA A 1 185 ? 9.937 4.791 2.328 1.00 80.94 185 ALA A N 1
ATOM 1464 C CA . ALA A 1 185 ? 8.798 5.601 2.780 1.00 80.94 185 ALA A CA 1
ATOM 1465 C C . ALA A 1 185 ? 7.414 4.977 2.517 1.00 80.94 185 ALA A C 1
ATOM 1467 O O . ALA A 1 185 ? 6.415 5.456 3.051 1.00 80.94 185 ALA A O 1
ATOM 1468 N N . GLY A 1 186 ? 7.333 3.907 1.718 1.00 81.00 186 GLY A N 1
ATOM 1469 C CA . GLY A 1 186 ? 6.069 3.299 1.291 1.00 81.00 186 GLY A CA 1
ATOM 1470 C C . GLY A 1 186 ? 5.151 2.893 2.452 1.00 81.00 186 GLY A C 1
ATOM 1471 O O . GLY A 1 186 ? 3.992 3.307 2.453 1.00 81.00 186 GLY A O 1
ATOM 1472 N N . PRO A 1 187 ? 5.638 2.153 3.468 1.00 81.31 187 PRO A N 1
ATOM 1473 C CA . PRO A 1 187 ? 4.829 1.767 4.625 1.00 81.31 187 PRO A CA 1
ATOM 1474 C C . PRO A 1 187 ? 4.283 2.949 5.440 1.00 81.31 187 PRO A C 1
ATOM 1476 O O . PRO A 1 187 ? 3.127 2.910 5.854 1.00 81.31 187 PRO A O 1
ATOM 1479 N N . GLU A 1 188 ? 5.069 4.016 5.650 1.00 84.25 188 GLU A N 1
ATOM 1480 C CA . GLU A 1 188 ? 4.596 5.210 6.375 1.00 84.25 188 GLU A CA 1
ATOM 1481 C C . GLU A 1 188 ? 3.559 5.973 5.549 1.00 84.25 188 GLU A C 1
ATOM 1483 O O . GLU A 1 188 ? 2.519 6.362 6.081 1.00 84.25 188 GLU A O 1
ATOM 1488 N N . ILE A 1 189 ? 3.790 6.118 4.240 1.00 81.19 189 ILE A N 1
ATOM 1489 C CA . ILE A 1 189 ? 2.823 6.733 3.330 1.00 81.19 189 ILE A CA 1
ATOM 1490 C C . ILE A 1 189 ? 1.520 5.930 3.327 1.00 81.19 189 ILE A C 1
ATOM 1492 O O . ILE A 1 189 ? 0.463 6.528 3.483 1.00 81.19 189 ILE A O 1
ATOM 1496 N N . LEU A 1 190 ? 1.557 4.602 3.215 1.00 81.50 190 LEU A N 1
ATOM 1497 C CA . LEU A 1 190 ? 0.362 3.753 3.248 1.00 81.50 190 LEU A CA 1
ATOM 1498 C C . LEU A 1 190 ? -0.386 3.875 4.585 1.00 81.50 190 LEU A C 1
ATOM 1500 O O . LEU A 1 190 ? -1.590 4.146 4.597 1.00 81.50 190 LEU A O 1
ATOM 1504 N N . GLN A 1 191 ? 0.336 3.767 5.705 1.00 85.25 191 GLN A N 1
ATOM 1505 C CA . GLN A 1 191 ? -0.253 3.873 7.037 1.00 85.25 191 GLN A CA 1
ATOM 1506 C C . GLN A 1 191 ? -0.910 5.237 7.271 1.00 85.25 191 GLN A C 1
ATOM 1508 O O . GLN A 1 191 ? -2.022 5.288 7.799 1.00 85.25 191 GLN A O 1
ATOM 1513 N N . ILE A 1 192 ? -0.239 6.336 6.904 1.00 76.25 192 ILE A N 1
ATOM 1514 C CA . ILE A 1 192 ? -0.742 7.701 7.106 1.00 76.25 192 ILE A CA 1
ATOM 1515 C C . ILE A 1 192 ? -1.867 8.026 6.120 1.00 76.25 192 ILE A C 1
ATOM 1517 O O . ILE A 1 192 ? -2.937 8.472 6.529 1.00 76.25 192 ILE A O 1
ATOM 1521 N N . THR A 1 193 ? -1.619 7.822 4.826 1.00 70.44 193 THR A N 1
ATOM 1522 C CA . THR A 1 193 ? -2.454 8.338 3.727 1.00 70.44 193 THR A CA 1
ATOM 1523 C C . THR A 1 193 ? -3.769 7.590 3.611 1.00 70.44 193 THR A C 1
ATOM 1525 O O . THR A 1 193 ? -4.793 8.195 3.306 1.00 70.44 193 THR A O 1
ATOM 1528 N N . ILE A 1 194 ? -3.741 6.275 3.821 1.00 71.06 194 ILE A N 1
ATOM 1529 C CA . ILE A 1 194 ? -4.867 5.413 3.484 1.00 71.06 194 ILE A CA 1
ATOM 1530 C C . ILE A 1 194 ? -5.439 4.830 4.762 1.00 71.06 194 ILE A C 1
ATOM 1532 O O . ILE A 1 194 ? -6.564 5.147 5.124 1.00 71.06 194 ILE A O 1
ATOM 1536 N N . THR A 1 195 ? -4.666 4.035 5.492 1.00 78.06 195 THR A N 1
ATOM 1537 C CA . THR A 1 195 ? -5.244 3.157 6.511 1.00 78.06 195 THR A CA 1
ATOM 1538 C C . THR A 1 195 ? -5.684 3.923 7.753 1.00 78.06 195 THR A C 1
ATOM 1540 O O . THR A 1 195 ? -6.807 3.752 8.217 1.00 78.06 195 THR A O 1
ATOM 1543 N N . SER A 1 196 ? -4.860 4.848 8.255 1.00 85.25 196 SER A N 1
ATOM 1544 C CA . SER A 1 196 ? -5.208 5.651 9.438 1.00 85.25 196 SER A CA 1
ATOM 1545 C C . SER A 1 196 ? -6.305 6.676 9.150 1.00 85.25 196 SER A C 1
ATOM 1547 O O . SER A 1 196 ? -7.141 6.941 10.015 1.00 85.25 196 SER A O 1
ATOM 1549 N N . ALA A 1 197 ? -6.324 7.233 7.935 1.00 84.94 197 ALA A N 1
ATOM 1550 C CA . ALA A 1 197 ? -7.359 8.159 7.483 1.00 84.94 197 ALA A CA 1
ATOM 1551 C C . ALA A 1 197 ? -8.707 7.443 7.284 1.00 84.94 197 ALA A C 1
ATOM 1553 O O . ALA A 1 197 ? -9.723 7.901 7.803 1.00 84.94 197 ALA A O 1
ATOM 1554 N N . ILE A 1 198 ? -8.706 6.287 6.605 1.00 87.12 198 ILE A N 1
ATOM 1555 C CA . ILE A 1 198 ? -9.882 5.421 6.416 1.00 87.12 198 ILE A CA 1
ATOM 1556 C C . ILE A 1 198 ? -10.432 4.955 7.761 1.00 87.12 198 ILE A C 1
ATOM 1558 O O . ILE A 1 198 ? -11.640 5.030 7.990 1.00 87.12 198 ILE A O 1
ATOM 1562 N N . ALA A 1 199 ? -9.550 4.529 8.664 1.00 90.06 199 ALA A N 1
ATOM 1563 C CA . ALA A 1 199 ? -9.931 4.041 9.979 1.00 90.06 199 ALA A CA 1
ATOM 1564 C C . ALA A 1 199 ? -10.363 5.162 10.947 1.00 90.06 199 ALA A C 1
ATOM 1566 O O . ALA A 1 199 ? -10.966 4.882 11.984 1.00 90.06 199 ALA A O 1
ATOM 1567 N N . GLY A 1 200 ? -10.078 6.429 10.625 1.00 90.88 200 GLY A N 1
ATOM 1568 C CA . GLY A 1 200 ? -10.417 7.579 11.461 1.00 90.88 200 GLY A CA 1
ATOM 1569 C C . GLY A 1 200 ? -9.605 7.645 12.758 1.00 90.88 200 GLY A C 1
ATOM 1570 O O . GLY A 1 200 ? -10.140 7.988 13.812 1.00 90.88 200 GLY A O 1
ATOM 1571 N N . VAL A 1 201 ? -8.315 7.304 12.706 1.00 90.88 201 VAL A N 1
ATOM 1572 C CA . VAL A 1 201 ? -7.417 7.368 13.871 1.00 90.88 201 VAL A CA 1
ATOM 1573 C C . VAL A 1 201 ? -7.362 8.804 14.394 1.00 90.88 201 VAL A C 1
ATOM 1575 O O . VAL A 1 201 ? -7.014 9.723 13.660 1.00 90.88 201 VAL A O 1
ATOM 1578 N N . THR A 1 202 ? -7.651 9.009 15.678 1.00 88.56 202 THR A N 1
ATOM 1579 C CA . THR A 1 202 ? -7.850 10.343 16.284 1.00 88.56 202 THR A CA 1
ATOM 1580 C C . THR A 1 202 ? -6.647 11.282 16.187 1.00 88.56 202 THR A C 1
ATOM 1582 O O . THR A 1 202 ? -6.811 12.497 16.162 1.00 88.56 202 THR A O 1
ATOM 1585 N N . THR A 1 203 ? -5.433 10.737 16.108 1.00 87.19 203 THR A N 1
ATOM 1586 C CA . THR A 1 203 ? -4.193 11.520 15.965 1.00 87.19 203 THR A CA 1
ATOM 1587 C C . THR A 1 203 ? -3.860 11.884 14.517 1.00 87.19 203 THR A C 1
ATOM 1589 O O . THR A 1 203 ? -2.998 12.730 14.291 1.00 87.19 203 THR A O 1
ATOM 1592 N N . VAL A 1 204 ? -4.542 11.274 13.544 1.00 87.12 204 VAL A N 1
ATOM 1593 C CA . VAL A 1 204 ? -4.274 11.400 12.101 1.00 87.12 204 VAL A CA 1
ATOM 1594 C C . VAL A 1 204 ? -5.429 12.090 11.381 1.00 87.12 204 VAL A C 1
ATOM 1596 O O . VAL A 1 204 ? -5.225 13.020 10.600 1.00 87.12 204 VAL A O 1
ATOM 1599 N N . ALA A 1 205 ? -6.651 11.641 11.651 1.00 88.12 205 ALA A N 1
ATOM 1600 C CA . ALA A 1 205 ? -7.850 12.151 11.021 1.00 88.12 205 ALA A CA 1
ATOM 1601 C C . ALA A 1 205 ? -8.239 13.527 11.578 1.00 88.12 205 ALA A C 1
ATOM 1603 O O . ALA A 1 205 ? -7.933 13.885 12.719 1.00 88.12 205 ALA A O 1
ATOM 1604 N N . HIS A 1 206 ? -8.949 14.304 10.766 1.00 89.06 206 HIS A N 1
ATOM 1605 C CA . HIS A 1 206 ? -9.625 15.514 11.205 1.00 89.06 206 HIS A CA 1
ATOM 1606 C C . HIS A 1 206 ? -10.638 15.177 12.312 1.00 89.06 206 HIS A C 1
ATOM 1608 O O . HIS A 1 206 ? -11.294 14.140 12.252 1.00 89.06 206 HIS A O 1
ATOM 1614 N N . ALA A 1 207 ? -10.826 16.066 13.294 1.00 85.38 207 ALA A N 1
ATOM 1615 C CA . ALA A 1 207 ? -11.648 15.792 14.480 1.00 85.38 207 ALA A CA 1
ATOM 1616 C C . ALA A 1 207 ? -13.080 15.317 14.150 1.00 85.38 207 ALA A C 1
ATOM 1618 O O . ALA A 1 207 ? -13.596 14.406 14.785 1.00 85.38 207 ALA A O 1
ATOM 1619 N N . LEU A 1 208 ? -13.699 15.878 13.105 1.00 86.81 208 LEU A N 1
ATOM 1620 C CA . LEU A 1 208 ? -15.043 15.493 12.635 1.00 86.81 208 LEU A CA 1
ATOM 1621 C C . LEU A 1 208 ? -15.106 14.130 11.917 1.00 86.81 208 LEU A C 1
ATOM 1623 O O . LEU A 1 208 ? -16.190 13.644 11.607 1.00 86.81 208 LEU A O 1
ATOM 1627 N N . ARG A 1 209 ? -13.954 13.544 11.587 1.00 88.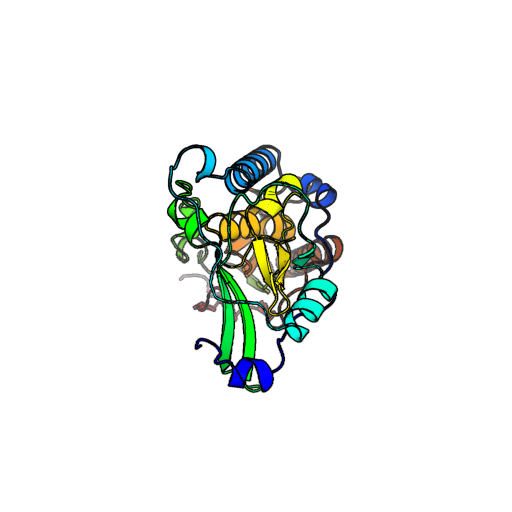25 209 ARG A N 1
ATOM 1628 C CA . ARG A 1 209 ? -13.802 12.254 10.893 1.00 88.25 209 ARG A CA 1
ATOM 1629 C C . ARG A 1 209 ? -13.135 11.198 11.778 1.00 88.25 209 ARG A C 1
ATOM 1631 O O . ARG A 1 209 ? -12.931 10.072 11.334 1.00 88.25 209 ARG A O 1
ATOM 1638 N N . ALA A 1 210 ? -12.785 11.569 13.005 1.00 91.94 210 ALA A N 1
ATOM 1639 C CA . ALA A 1 210 ? -12.101 10.716 13.954 1.00 91.94 210 ALA A CA 1
ATOM 1640 C C . ALA A 1 210 ? -13.076 9.796 14.700 1.00 91.94 210 ALA A C 1
ATOM 1642 O O . ALA A 1 210 ? -14.237 10.147 14.920 1.00 91.94 210 ALA A O 1
ATOM 1643 N N . ALA A 1 211 ? -12.577 8.632 15.114 1.00 92.81 211 ALA A N 1
ATOM 1644 C CA . ALA A 1 211 ? -13.321 7.684 15.928 1.00 92.81 211 ALA A CA 1
ATOM 1645 C C . ALA A 1 211 ? -13.802 8.325 17.238 1.00 92.81 211 ALA A C 1
ATOM 1647 O O . ALA A 1 211 ? -13.066 9.111 17.847 1.00 92.81 211 ALA A O 1
ATOM 1648 N N . PRO A 1 212 ? -15.025 8.001 17.697 1.00 92.12 212 PRO A N 1
ATOM 1649 C CA . PRO A 1 212 ? -15.514 8.491 18.975 1.00 92.12 212 PRO A CA 1
ATOM 1650 C C . PRO A 1 212 ? -14.655 7.930 20.122 1.00 92.12 212 PRO A C 1
ATOM 1652 O O . PRO A 1 212 ? -14.157 6.813 20.007 1.00 92.12 212 PRO A O 1
ATOM 1655 N N . PRO A 1 213 ? -14.541 8.623 21.273 1.00 88.56 213 PRO A N 1
ATOM 1656 C CA . PRO A 1 213 ? -13.648 8.219 22.370 1.00 88.56 213 PRO A CA 1
ATOM 1657 C C . PRO A 1 213 ? -13.879 6.808 22.935 1.00 88.56 213 PRO A C 1
ATOM 1659 O O . PRO A 1 213 ? -12.982 6.228 23.537 1.00 88.56 213 PRO A O 1
ATOM 1662 N N . LEU A 1 214 ? -15.086 6.261 22.762 1.00 89.69 214 LEU A N 1
ATOM 1663 C CA . LEU A 1 214 ? -15.461 4.914 23.208 1.00 89.69 214 LEU A CA 1
ATOM 1664 C C . LEU A 1 214 ? -14.989 3.800 22.262 1.00 89.69 214 LEU A C 1
ATOM 1666 O O . LEU A 1 214 ? -15.065 2.628 22.623 1.00 89.69 214 LEU A O 1
ATOM 1670 N N . VAL A 1 215 ? -14.543 4.149 21.055 1.00 91.56 215 VAL A N 1
ATOM 1671 C CA . VAL A 1 215 ? -14.045 3.210 20.053 1.00 91.56 215 VAL A CA 1
ATOM 1672 C C . VAL A 1 215 ? -12.554 3.431 19.889 1.00 91.56 215 VAL A C 1
ATOM 1674 O O . VAL A 1 215 ? -12.086 4.505 19.517 1.00 91.56 215 VAL A O 1
ATOM 1677 N N . ARG A 1 216 ? -11.796 2.375 20.149 1.00 90.25 216 ARG A N 1
ATOM 1678 C CA . ARG A 1 216 ? -10.370 2.332 19.892 1.00 90.25 216 ARG A CA 1
ATOM 1679 C C . ARG A 1 216 ? -10.124 1.865 18.467 1.00 90.25 216 ARG A C 1
ATOM 1681 O O . ARG A 1 216 ? -10.664 0.844 18.053 1.00 90.25 216 ARG A O 1
ATOM 1688 N N . VAL A 1 217 ? -9.269 2.589 17.758 1.00 90.75 217 VAL A N 1
ATOM 1689 C CA . VAL A 1 217 ? -8.816 2.225 16.419 1.00 90.75 217 VAL A CA 1
ATOM 1690 C C . VAL A 1 217 ? -7.304 2.065 16.445 1.00 90.75 217 VAL A C 1
ATOM 1692 O O . VAL A 1 217 ? -6.590 3.022 16.744 1.00 90.75 217 VAL A O 1
ATOM 1695 N N . ASP A 1 218 ? -6.833 0.865 16.123 1.00 88.75 218 ASP A N 1
ATOM 1696 C CA . ASP A 1 218 ? -5.418 0.547 15.973 1.00 88.75 218 ASP A CA 1
ATOM 1697 C C . ASP A 1 218 ? -5.144 0.222 14.497 1.00 88.75 218 ASP A C 1
ATOM 1699 O O . ASP A 1 218 ? -5.912 -0.495 13.857 1.00 88.75 218 ASP A O 1
ATOM 1703 N N . VAL A 1 219 ? -4.062 0.768 13.944 1.00 87.62 219 VAL A N 1
ATOM 1704 C CA . VAL A 1 219 ? -3.702 0.604 12.531 1.00 87.62 219 VAL A CA 1
ATOM 1705 C C . VAL A 1 219 ? -2.233 0.245 12.413 1.00 87.62 219 VAL A C 1
ATOM 1707 O O . VAL A 1 219 ? -1.396 0.975 12.939 1.00 87.62 219 VAL A O 1
ATOM 1710 N N . TRP A 1 220 ? -1.924 -0.816 11.669 1.00 86.56 220 TRP A N 1
ATOM 1711 C CA . TRP A 1 220 ? -0.558 -1.169 11.294 1.00 86.56 220 TRP A CA 1
ATOM 1712 C C . TRP A 1 220 ? -0.477 -1.448 9.798 1.00 86.56 220 TRP A C 1
ATOM 1714 O O . TRP A 1 220 ? -0.990 -2.459 9.328 1.00 86.56 220 TRP A O 1
ATOM 1724 N N . ILE A 1 221 ? 0.187 -0.547 9.069 1.00 84.00 221 ILE A N 1
ATOM 1725 C CA . ILE A 1 221 ? 0.327 -0.566 7.607 1.00 84.00 221 ILE A CA 1
ATOM 1726 C C . ILE A 1 221 ? -1.044 -0.621 6.925 1.00 84.00 221 ILE A C 1
ATOM 1728 O O . ILE A 1 221 ? -1.615 0.430 6.664 1.00 84.00 221 ILE A O 1
ATOM 1732 N N . ASP A 1 222 ? -1.577 -1.806 6.660 1.00 82.88 222 ASP A N 1
ATOM 1733 C CA . ASP A 1 222 ? -2.846 -2.093 5.992 1.00 82.88 222 ASP A CA 1
ATOM 1734 C C . ASP A 1 222 ? -3.894 -2.759 6.888 1.00 82.88 222 ASP A C 1
ATOM 1736 O O . ASP A 1 222 ? -5.080 -2.763 6.564 1.00 82.88 222 ASP A O 1
ATOM 1740 N N . ASN A 1 223 ? -3.474 -3.234 8.055 1.00 87.44 223 ASN A N 1
ATOM 1741 C CA . ASN A 1 223 ? -4.329 -3.872 9.035 1.00 87.44 223 ASN A CA 1
ATOM 1742 C C . ASN A 1 223 ? -5.006 -2.817 9.920 1.00 87.44 223 ASN A C 1
ATOM 1744 O O . ASN A 1 223 ? -4.346 -1.931 10.473 1.00 87.44 223 ASN A O 1
ATOM 1748 N N . ILE A 1 224 ? -6.319 -2.942 10.104 1.00 89.62 224 ILE A N 1
ATOM 1749 C CA . ILE A 1 224 ? -7.149 -2.089 10.958 1.00 89.62 224 ILE A CA 1
ATOM 1750 C C . ILE A 1 224 ? -7.824 -2.962 12.011 1.00 89.62 224 ILE A C 1
ATOM 1752 O O . ILE A 1 224 ? -8.480 -3.950 11.689 1.00 89.62 224 ILE A O 1
ATOM 1756 N N . ARG A 1 225 ? -7.745 -2.542 13.270 1.00 91.88 225 ARG A N 1
ATOM 1757 C CA . ARG A 1 225 ? -8.544 -3.078 14.368 1.00 91.88 225 ARG A CA 1
ATOM 1758 C C . ARG A 1 225 ? -9.414 -1.980 14.952 1.00 91.88 225 ARG A C 1
ATOM 1760 O O . ARG A 1 225 ? -8.936 -0.897 15.275 1.00 91.88 225 ARG A O 1
ATOM 1767 N N . ILE A 1 226 ? -10.684 -2.301 15.153 1.00 92.88 226 ILE A N 1
ATOM 1768 C CA . ILE A 1 226 ? -11.677 -1.463 15.820 1.00 92.88 226 ILE A CA 1
ATOM 1769 C C . ILE A 1 226 ? -12.118 -2.217 17.068 1.00 92.88 226 ILE A C 1
ATOM 1771 O O . ILE A 1 226 ? -12.621 -3.324 16.944 1.00 92.88 226 ILE A O 1
ATOM 1775 N N . ALA A 1 227 ? -11.946 -1.659 18.261 1.00 92.00 227 ALA A N 1
ATOM 1776 C CA . ALA A 1 227 ? -12.313 -2.311 19.517 1.00 92.00 227 ALA A CA 1
ATOM 1777 C C . ALA A 1 227 ? -13.115 -1.369 20.419 1.00 92.00 227 ALA A C 1
ATOM 1779 O O . ALA A 1 227 ? -12.810 -0.184 20.520 1.00 92.00 227 ALA A O 1
ATOM 1780 N N . GLY A 1 228 ? -14.138 -1.882 21.096 1.00 92.62 228 GLY A N 1
ATOM 1781 C CA . GLY A 1 228 ? -14.983 -1.077 21.980 1.00 92.62 228 GLY A CA 1
ATOM 1782 C C . GLY A 1 228 ? -16.299 -1.771 22.331 1.00 92.62 228 GLY A C 1
ATOM 1783 O O . GLY A 1 228 ? -16.393 -2.995 22.209 1.00 92.62 228 GLY A O 1
ATOM 1784 N N . PRO A 1 229 ? -17.321 -1.006 22.755 1.00 92.62 229 PRO A N 1
ATOM 1785 C CA . PRO A 1 229 ? -18.686 -1.504 22.881 1.00 92.62 229 PRO A CA 1
ATOM 1786 C C . PRO A 1 229 ? -19.188 -2.073 21.551 1.00 92.62 229 PRO A C 1
ATOM 1788 O O . PRO A 1 229 ? -18.919 -1.493 20.495 1.00 92.62 229 PRO A O 1
ATOM 1791 N N . LYS A 1 230 ? -19.967 -3.158 21.581 1.00 92.50 230 LYS A N 1
ATOM 1792 C CA . LYS A 1 230 ? -20.406 -3.873 20.365 1.00 92.50 230 LYS A CA 1
ATOM 1793 C C . LYS A 1 230 ? -21.126 -2.971 19.355 1.00 92.50 230 LYS A C 1
ATOM 1795 O O . LYS A 1 230 ? -20.882 -3.054 18.1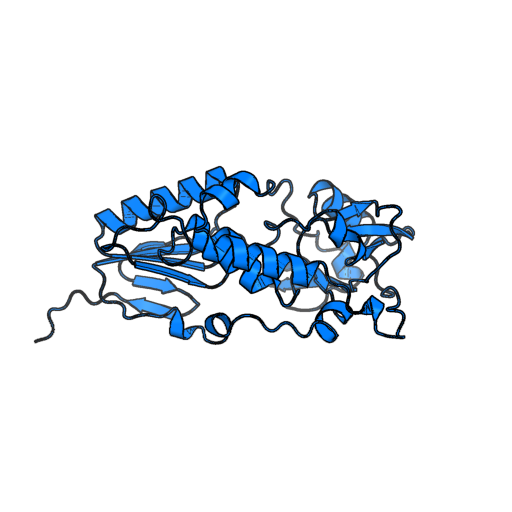48 1.00 92.50 230 LYS A O 1
ATOM 1800 N N . SER A 1 231 ? -21.986 -2.077 19.843 1.00 92.56 231 SER A N 1
ATOM 1801 C CA . SER A 1 231 ? -22.691 -1.093 19.010 1.00 92.56 231 SER A CA 1
ATOM 1802 C C . SER A 1 231 ? -21.739 -0.067 18.387 1.00 92.56 231 SER A C 1
ATOM 1804 O O . SER A 1 231 ? -21.881 0.264 17.211 1.00 92.56 231 SER A O 1
ATOM 1806 N N . GLY A 1 232 ? -20.739 0.391 19.146 1.00 94.50 232 GLY A N 1
ATOM 1807 C CA . GLY A 1 232 ? -19.713 1.319 18.674 1.00 94.50 232 GLY A CA 1
ATOM 1808 C C . GLY A 1 232 ? -18.825 0.700 17.597 1.00 94.50 232 GLY A C 1
ATOM 1809 O O . GLY A 1 232 ? -18.596 1.327 16.567 1.00 94.50 232 GLY A O 1
ATOM 1810 N N . VAL A 1 233 ? -18.394 -0.548 17.798 1.00 93.88 233 VAL A N 1
ATOM 1811 C CA . VAL A 1 233 ? -17.591 -1.307 16.825 1.00 93.88 233 VAL A CA 1
ATOM 1812 C C . VAL A 1 233 ? -18.350 -1.485 15.514 1.00 93.88 233 VAL A C 1
ATOM 1814 O O . VAL A 1 233 ? -17.826 -1.137 14.462 1.00 93.88 233 VAL A O 1
ATOM 1817 N N . THR A 1 234 ? -19.607 -1.934 15.575 1.00 94.31 234 THR A N 1
ATOM 1818 C CA . THR A 1 234 ? -20.446 -2.141 14.380 1.00 94.31 234 THR A CA 1
ATOM 1819 C C . THR A 1 234 ? -20.658 -0.837 13.604 1.00 94.31 234 THR A C 1
ATOM 1821 O O . THR A 1 234 ? -20.529 -0.797 12.380 1.00 94.31 234 THR A O 1
ATOM 1824 N N . LEU A 1 235 ? -20.968 0.253 14.317 1.00 94.94 235 LEU A N 1
ATOM 1825 C CA . LEU A 1 235 ? -21.172 1.566 13.708 1.00 94.94 235 LEU A CA 1
ATOM 1826 C C . LEU A 1 235 ? -19.895 2.075 13.032 1.00 94.94 235 LEU A C 1
ATOM 1828 O O . LEU A 1 235 ? -19.953 2.606 11.919 1.00 94.94 235 LEU A O 1
ATOM 1832 N N . TRP A 1 236 ? -18.754 1.930 13.708 1.00 95.75 236 TRP A N 1
ATOM 1833 C CA . TRP A 1 236 ? -17.488 2.438 13.204 1.00 95.75 236 TRP A CA 1
ATOM 1834 C C . TRP A 1 236 ? -16.942 1.587 12.061 1.00 95.75 236 TRP A C 1
ATOM 1836 O O . TRP A 1 236 ? -16.500 2.150 11.069 1.00 95.75 236 TRP A O 1
ATOM 1846 N N . GLU A 1 237 ? -17.071 0.261 12.118 1.00 94.94 237 GLU A N 1
ATOM 1847 C CA . GLU A 1 237 ? -16.760 -0.632 10.995 1.00 94.94 237 GLU A CA 1
ATOM 1848 C C . GLU A 1 237 ? -17.501 -0.194 9.728 1.00 94.94 237 GLU A C 1
ATOM 1850 O O . GLU A 1 237 ? -16.883 0.002 8.683 1.00 94.94 237 GLU A O 1
ATOM 1855 N N . ALA A 1 238 ? -18.805 0.078 9.827 1.00 94.25 238 ALA A N 1
ATOM 1856 C CA . ALA A 1 238 ? -19.574 0.584 8.696 1.00 94.25 238 ALA A CA 1
ATOM 1857 C C . ALA A 1 238 ? -19.058 1.946 8.188 1.00 94.25 238 ALA A C 1
ATOM 1859 O O . ALA A 1 238 ? -19.119 2.213 6.989 1.00 94.25 238 ALA A O 1
ATOM 1860 N N . GLN A 1 239 ? -18.548 2.817 9.066 1.00 92.81 239 GLN A N 1
ATOM 1861 C CA . GLN A 1 239 ? -17.922 4.079 8.659 1.00 92.81 239 GLN A CA 1
ATOM 1862 C C . 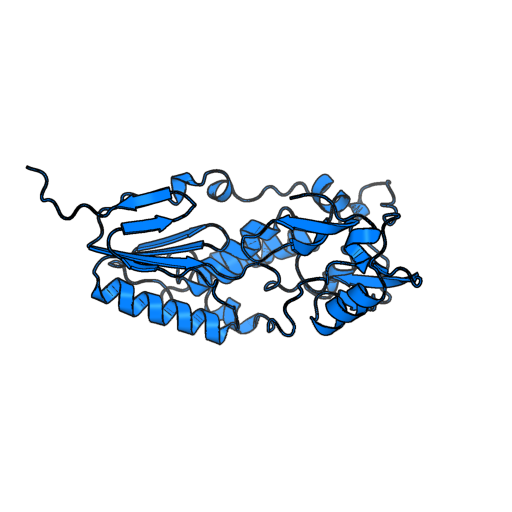GLN A 1 239 ? -16.584 3.856 7.945 1.00 92.81 239 GLN A C 1
ATOM 1864 O O . GLN A 1 239 ? -16.326 4.522 6.945 1.00 92.81 239 GLN A O 1
ATOM 1869 N N . VAL A 1 240 ? -15.765 2.916 8.419 1.00 91.38 240 VAL A N 1
ATOM 1870 C CA . VAL A 1 240 ? -14.489 2.548 7.792 1.00 91.38 240 VAL A CA 1
ATOM 1871 C C . VAL A 1 240 ? -14.716 1.977 6.392 1.00 91.38 240 VAL A C 1
ATOM 1873 O O . VAL A 1 240 ? -14.052 2.404 5.451 1.00 91.38 240 VAL A O 1
ATOM 1876 N N . LEU A 1 241 ? -15.712 1.102 6.223 1.00 90.25 241 LEU A N 1
ATOM 1877 C CA . LEU A 1 241 ? -16.106 0.582 4.910 1.00 90.25 241 LEU A CA 1
ATOM 1878 C C . LEU A 1 241 ? -16.566 1.707 3.972 1.00 90.25 241 LEU A C 1
ATOM 1880 O O . LEU A 1 241 ? -16.061 1.816 2.862 1.00 90.25 241 LEU A O 1
ATOM 1884 N N . ARG A 1 242 ? -17.422 2.627 4.445 1.00 89.38 242 ARG A N 1
ATOM 1885 C CA . ARG A 1 242 ? -17.830 3.805 3.652 1.00 89.38 242 ARG A CA 1
ATOM 1886 C C . ARG A 1 242 ? -16.649 4.689 3.248 1.00 89.38 242 ARG A C 1
ATOM 1888 O O . ARG A 1 242 ? -16.628 5.215 2.138 1.00 89.38 242 ARG A O 1
ATOM 1895 N N . ASN A 1 243 ? -15.688 4.892 4.150 1.00 86.75 243 ASN A N 1
ATOM 1896 C CA . ASN A 1 243 ? -14.491 5.681 3.860 1.00 86.75 243 ASN A CA 1
ATOM 1897 C C . ASN A 1 243 ? -13.628 5.000 2.793 1.00 86.75 243 ASN A C 1
ATOM 1899 O O . ASN A 1 243 ? -13.112 5.680 1.908 1.00 86.75 243 ASN A O 1
ATOM 1903 N N . ALA A 1 244 ? -13.489 3.676 2.871 1.00 83.38 244 ALA A N 1
ATOM 1904 C CA . ALA A 1 244 ? -12.765 2.886 1.888 1.00 83.38 244 ALA A CA 1
ATOM 1905 C C . ALA A 1 244 ? -13.451 2.910 0.521 1.00 83.38 244 ALA A C 1
ATOM 1907 O O . ALA A 1 244 ? -12.787 3.213 -0.465 1.00 83.38 244 ALA A O 1
ATOM 1908 N N . ASP A 1 245 ? -14.771 2.721 0.470 1.00 82.50 245 ASP A N 1
ATOM 1909 C CA . ASP A 1 245 ? -15.560 2.809 -0.763 1.00 82.50 245 ASP A CA 1
ATOM 1910 C C . ASP A 1 245 ? -15.428 4.189 -1.422 1.00 82.50 245 ASP A C 1
ATOM 1912 O O . ASP A 1 245 ? -15.213 4.286 -2.630 1.00 82.50 245 ASP A O 1
ATOM 1916 N N . GLY A 1 246 ? -15.484 5.269 -0.629 1.00 78.38 246 GLY A N 1
ATOM 1917 C CA . GLY A 1 246 ? -15.295 6.641 -1.118 1.00 78.38 246 GLY A CA 1
ATOM 1918 C C . GLY A 1 246 ? -13.884 6.929 -1.643 1.00 78.38 246 GLY A C 1
ATOM 1919 O O . GLY A 1 246 ? -13.694 7.840 -2.447 1.00 78.38 246 GLY A O 1
ATOM 1920 N N . LEU A 1 247 ? -12.898 6.142 -1.212 1.00 74.44 247 LEU A N 1
ATOM 1921 C CA . LEU A 1 247 ? -11.526 6.155 -1.719 1.00 74.44 247 LEU A CA 1
ATOM 1922 C C . LEU A 1 247 ? -11.272 5.082 -2.776 1.00 74.44 247 LEU A C 1
ATOM 1924 O O . LEU A 1 247 ? -10.142 4.952 -3.245 1.00 74.44 247 LEU A O 1
ATOM 1928 N N . HIS A 1 248 ? -12.305 4.312 -3.121 1.00 76.31 248 HIS A N 1
ATOM 1929 C CA . HIS A 1 248 ? -12.217 3.121 -3.946 1.00 76.31 248 HIS A CA 1
ATOM 1930 C C . HIS A 1 248 ? -11.137 2.122 -3.491 1.00 76.31 248 HIS A C 1
ATOM 1932 O O . HIS A 1 248 ? -10.583 1.358 -4.284 1.00 76.31 248 HIS A O 1
ATOM 1938 N N . ALA A 1 249 ? -10.825 2.122 -2.198 1.00 76.56 249 ALA A N 1
ATOM 1939 C CA . ALA A 1 249 ? -9.916 1.168 -1.600 1.00 76.56 249 ALA A CA 1
ATOM 1940 C C . ALA A 1 249 ? -10.627 -0.182 -1.470 1.00 76.56 249 ALA A C 1
ATOM 1942 O O . ALA A 1 249 ? -11.764 -0.267 -1.010 1.00 76.56 249 ALA A O 1
ATOM 1943 N N . THR A 1 250 ? -9.951 -1.251 -1.878 1.00 78.12 250 THR A N 1
ATOM 1944 C CA . THR A 1 250 ? -10.489 -2.609 -1.764 1.00 78.12 250 THR A CA 1
ATOM 1945 C C . THR A 1 250 ? -10.129 -3.190 -0.400 1.00 78.12 250 THR A C 1
ATOM 1947 O O . THR A 1 250 ? -8.975 -3.112 0.017 1.00 78.12 250 THR A O 1
ATOM 1950 N N . MET A 1 251 ? -11.103 -3.790 0.280 1.00 81.12 251 MET A N 1
ATOM 1951 C CA . MET A 1 251 ? -10.873 -4.555 1.509 1.00 81.12 251 MET A CA 1
ATOM 1952 C C . MET A 1 251 ? -10.353 -5.961 1.179 1.00 81.12 251 MET A C 1
ATOM 1954 O O . MET A 1 251 ? -10.659 -6.518 0.122 1.00 81.12 251 MET A O 1
ATOM 1958 N N . GLY A 1 252 ? -9.551 -6.520 2.077 1.00 75.88 252 GLY A N 1
ATOM 1959 C CA . GLY A 1 252 ? -9.116 -7.908 2.058 1.00 75.88 252 GLY A CA 1
ATOM 1960 C C . GLY A 1 252 ? -10.289 -8.876 2.228 1.00 75.88 252 GLY A C 1
ATOM 1961 O O . GLY A 1 252 ? -11.381 -8.501 2.656 1.00 75.88 252 GLY A O 1
ATOM 1962 N N . GLU A 1 253 ? -10.056 -10.131 1.845 1.00 69.38 253 GLU A N 1
ATOM 1963 C CA . GLU A 1 253 ? -11.065 -11.200 1.889 1.00 69.38 253 GLU A CA 1
ATOM 1964 C C . GLU A 1 253 ? -11.327 -11.679 3.326 1.00 69.38 253 GLU A C 1
ATOM 1966 O O . GLU A 1 253 ? -12.455 -12.043 3.662 1.00 69.38 253 GLU A O 1
ATOM 1971 N N . ASP A 1 254 ? -10.306 -11.609 4.184 1.00 72.00 254 ASP A N 1
ATOM 1972 C CA . ASP A 1 254 ? -10.375 -12.019 5.582 1.00 72.00 254 ASP A CA 1
ATOM 1973 C C . ASP A 1 254 ? -10.837 -10.838 6.450 1.00 72.00 254 ASP A C 1
ATOM 1975 O O . ASP A 1 254 ? -10.084 -9.902 6.728 1.00 72.00 254 ASP A O 1
ATOM 1979 N N . ARG A 1 255 ? -12.109 -10.874 6.864 1.00 82.38 255 ARG A N 1
ATOM 1980 C CA . ARG A 1 255 ? -12.719 -9.890 7.767 1.00 82.38 255 ARG A CA 1
ATOM 1981 C C . ARG A 1 255 ? -13.338 -10.580 8.970 1.00 82.38 255 ARG A C 1
ATOM 1983 O O . ARG A 1 255 ? -14.163 -11.479 8.825 1.00 82.38 255 ARG A O 1
ATOM 1990 N N . GLU A 1 256 ? -13.037 -10.068 10.154 1.00 85.81 256 GLU A N 1
ATOM 1991 C CA . GLU A 1 256 ? -13.677 -10.483 11.401 1.00 85.81 256 GLU A CA 1
ATOM 1992 C C . GLU A 1 256 ? -14.517 -9.311 11.919 1.00 85.81 256 GLU A C 1
ATOM 1994 O O . GLU A 1 256 ? -13.974 -8.249 12.205 1.00 85.81 256 GLU A O 1
ATOM 1999 N N . SER A 1 257 ? -15.841 -9.467 12.014 1.00 88.38 257 SER A N 1
ATOM 2000 C CA . SER A 1 257 ? -16.757 -8.389 12.428 1.00 88.38 257 SER A CA 1
ATOM 2001 C C . SER A 1 257 ? -17.331 -8.649 13.820 1.00 88.38 257 SER A C 1
ATOM 2003 O O . SER A 1 257 ? -18.007 -9.656 14.030 1.00 88.38 257 SER A O 1
ATOM 2005 N N . GLY A 1 258 ? -17.129 -7.721 14.761 1.00 85.56 258 GLY A N 1
ATOM 2006 C CA . GLY A 1 258 ? -17.763 -7.743 16.085 1.00 85.56 258 GLY A CA 1
ATOM 2007 C C . GLY A 1 258 ? -17.470 -9.001 16.915 1.00 85.56 258 GLY A C 1
ATOM 2008 O O . GLY A 1 258 ? -18.335 -9.452 17.669 1.00 85.56 258 GLY A O 1
ATOM 2009 N N . ALA A 1 259 ? -16.280 -9.575 16.753 1.00 87.00 259 ALA A N 1
ATOM 2010 C CA . ALA A 1 259 ? -15.861 -10.827 17.359 1.00 87.00 259 ALA A CA 1
ATOM 2011 C C . ALA A 1 259 ? -15.270 -10.632 18.768 1.00 87.00 259 ALA A C 1
ATOM 2013 O O . ALA A 1 259 ? -14.700 -9.589 19.094 1.00 87.00 259 ALA A O 1
ATOM 2014 N N . THR A 1 260 ? -15.399 -11.664 19.606 1.00 83.88 260 THR A N 1
ATOM 2015 C CA . THR A 1 260 ? -14.769 -11.756 20.939 1.00 83.88 260 THR A CA 1
ATOM 2016 C C . THR A 1 260 ? -13.440 -12.512 20.906 1.00 83.88 260 THR A C 1
ATOM 2018 O O . THR A 1 260 ? -12.608 -12.345 21.794 1.00 83.88 260 THR A O 1
ATOM 2021 N N . GLN A 1 261 ? -13.222 -13.317 19.866 1.00 84.12 261 GLN A N 1
ATOM 2022 C CA . GLN A 1 261 ? -11.959 -13.960 19.534 1.00 84.12 261 GLN A CA 1
ATOM 2023 C C . GLN A 1 261 ? -11.644 -13.641 18.077 1.00 84.12 261 GLN A C 1
ATOM 2025 O O . GLN A 1 261 ? -12.510 -13.809 17.221 1.00 84.12 261 GLN A O 1
ATOM 2030 N N . TYR A 1 262 ? -10.440 -13.149 17.818 1.00 83.12 262 TYR A N 1
ATOM 2031 C CA . TYR A 1 262 ? -10.071 -12.615 16.511 1.00 83.12 262 TYR A CA 1
ATOM 2032 C C . TYR A 1 262 ? -8.552 -12.654 16.321 1.00 83.12 262 TYR A C 1
ATOM 2034 O O . TYR A 1 262 ? -7.791 -12.706 17.294 1.00 83.12 262 TYR A O 1
ATOM 2042 N N . THR A 1 263 ? -8.101 -12.623 15.073 1.00 84.50 263 THR A N 1
ATOM 2043 C CA . THR A 1 263 ? -6.685 -12.552 14.715 1.00 84.50 263 THR A CA 1
ATOM 2044 C C . THR A 1 263 ? -6.329 -11.136 14.293 1.00 84.50 263 THR A C 1
ATOM 2046 O O . THR A 1 263 ? -6.887 -10.586 13.352 1.00 84.50 263 THR A O 1
ATOM 2049 N N . PHE A 1 264 ? -5.342 -10.540 14.958 1.00 83.25 264 PHE A N 1
ATOM 2050 C CA . PHE A 1 264 ? -4.792 -9.250 14.554 1.00 83.25 264 PHE A CA 1
ATOM 2051 C C . PHE A 1 264 ? -3.272 -9.320 14.568 1.00 83.25 264 PHE A C 1
ATOM 2053 O O . PHE A 1 264 ? -2.682 -9.741 15.563 1.00 83.25 264 PHE A O 1
ATOM 2060 N N . LEU A 1 265 ? -2.630 -8.926 13.465 1.00 83.88 265 LEU A N 1
ATOM 2061 C CA . LEU A 1 265 ? -1.167 -8.930 13.339 1.00 83.88 265 LEU A CA 1
ATOM 2062 C C . LEU A 1 265 ? -0.546 -10.306 13.629 1.00 83.88 265 LEU A C 1
ATOM 2064 O O . LEU A 1 265 ? 0.472 -10.412 14.314 1.00 83.88 265 LEU A O 1
ATOM 2068 N N . TRP A 1 266 ? -1.192 -11.365 13.128 1.00 80.94 266 TRP A N 1
ATOM 2069 C CA . TRP A 1 266 ? -0.805 -12.772 13.330 1.00 80.94 266 TRP A CA 1
ATOM 2070 C C . TRP A 1 266 ? -0.885 -13.261 14.783 1.00 80.94 266 TRP A C 1
ATOM 2072 O O . TRP A 1 266 ? -0.447 -14.368 15.094 1.00 80.94 266 TRP A O 1
ATOM 2082 N N . CYS A 1 267 ? -1.476 -12.463 15.672 1.00 80.25 267 CYS A N 1
ATOM 2083 C CA . CYS A 1 267 ? -1.720 -12.815 17.061 1.00 80.25 267 CYS A CA 1
ATOM 2084 C C . CYS A 1 267 ? -3.202 -13.141 17.263 1.00 80.25 267 CYS A C 1
ATOM 2086 O O . CYS A 1 267 ? -4.074 -12.344 16.920 1.00 80.25 267 CYS A O 1
ATOM 2088 N N . ASN A 1 268 ? -3.481 -14.304 17.856 1.00 81.75 268 ASN A N 1
ATOM 2089 C CA . ASN A 1 268 ? -4.824 -14.649 18.315 1.00 81.75 268 ASN A CA 1
ATOM 2090 C C . ASN A 1 268 ? -5.120 -13.882 19.604 1.00 81.75 268 ASN A C 1
ATOM 2092 O O . ASN A 1 268 ? -4.408 -14.029 20.599 1.00 81.75 268 ASN A O 1
ATOM 2096 N N . LEU A 1 269 ? -6.169 -13.070 19.582 1.00 80.50 269 LEU A N 1
ATOM 2097 C CA . LEU A 1 269 ? -6.600 -12.246 20.699 1.00 80.50 269 LEU A CA 1
ATOM 2098 C C . LEU A 1 269 ? -7.965 -12.727 21.184 1.00 80.50 269 LEU A C 1
ATOM 2100 O O . LEU A 1 269 ? -8.871 -12.981 20.392 1.00 80.50 269 LEU A O 1
ATOM 2104 N N . ILE A 1 270 ? -8.100 -12.851 22.504 1.00 75.56 270 ILE A N 1
ATOM 2105 C CA . ILE A 1 270 ? -9.333 -13.270 23.171 1.00 75.56 270 ILE A CA 1
ATOM 2106 C C . ILE A 1 270 ? -9.730 -12.166 24.146 1.00 75.56 270 ILE A C 1
ATOM 2108 O O . ILE A 1 270 ? -8.940 -11.764 25.002 1.00 75.56 270 ILE A O 1
ATOM 2112 N N . ILE A 1 271 ? -10.956 -11.674 24.001 1.00 74.25 271 ILE A N 1
ATOM 2113 C CA . ILE A 1 271 ? -11.587 -10.742 24.929 1.00 74.25 271 ILE A CA 1
ATOM 2114 C C . ILE A 1 271 ? -12.048 -11.514 26.165 1.00 74.25 271 ILE A C 1
ATOM 2116 O O . ILE A 1 271 ? -12.886 -12.412 26.076 1.00 74.25 271 ILE A O 1
ATOM 2120 N N . PHE A 1 272 ? -11.545 -11.123 27.335 1.00 63.81 272 PHE A N 1
ATOM 2121 C CA . PHE A 1 272 ? -12.035 -11.629 28.614 1.00 63.81 272 PHE A CA 1
ATOM 2122 C C . PHE A 1 272 ? -13.125 -10.702 29.159 1.00 63.81 272 PHE A C 1
ATOM 2124 O O . PHE A 1 272 ? -12.855 -9.575 29.560 1.00 63.81 272 PHE A O 1
ATOM 2131 N N . THR A 1 273 ? -14.363 -11.191 29.236 1.00 57.34 273 THR A N 1
ATOM 2132 C CA . THR A 1 273 ? -15.494 -10.474 29.860 1.00 57.34 273 THR A CA 1
ATOM 2133 C C . TH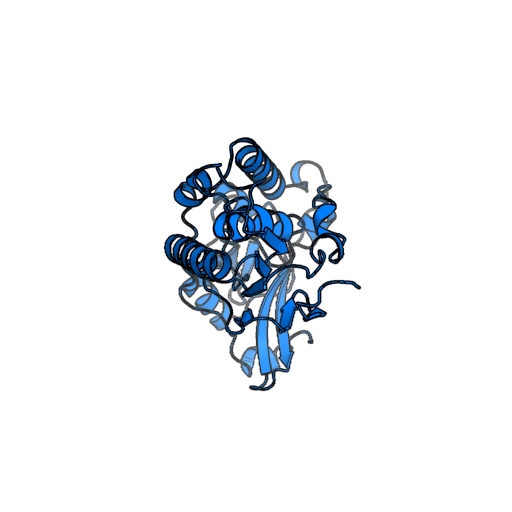R A 1 273 ? -15.600 -10.721 31.373 1.00 57.34 273 THR A C 1
ATOM 2135 O O . THR A 1 273 ? -16.638 -10.459 31.981 1.00 57.34 273 THR A O 1
ATOM 2138 N N . GLY A 1 274 ? -14.552 -11.260 32.001 1.00 49.47 274 GLY A N 1
ATOM 2139 C CA . GLY A 1 274 ? -14.535 -11.556 33.431 1.00 49.47 274 GLY A CA 1
ATOM 2140 C C . GLY A 1 274 ? -14.302 -10.298 34.264 1.00 49.47 274 GLY A C 1
ATOM 2141 O O . GLY A 1 274 ? -13.314 -9.595 34.060 1.00 49.47 274 GLY A O 1
ATOM 2142 N N . ARG A 1 275 ? -15.174 -10.033 35.246 1.00 45.06 275 ARG A N 1
ATOM 2143 C CA . ARG A 1 275 ? -14.802 -9.175 36.380 1.00 45.06 275 ARG A CA 1
ATOM 2144 C C . ARG A 1 275 ? -13.591 -9.832 37.045 1.00 45.06 275 ARG A C 1
ATOM 2146 O O . ARG A 1 275 ? -13.694 -10.988 37.450 1.00 45.06 275 ARG A O 1
ATOM 2153 N N . TYR A 1 276 ? -12.463 -9.126 37.113 1.00 44.94 276 TYR A N 1
ATOM 2154 C CA . TYR A 1 276 ? -11.369 -9.548 37.985 1.00 44.94 276 TYR A CA 1
ATOM 2155 C C . TYR A 1 276 ? -11.933 -9.694 39.413 1.00 44.94 276 TYR A C 1
ATOM 2157 O O . TYR A 1 276 ? -12.705 -8.817 39.818 1.00 44.94 276 TYR A O 1
ATOM 2165 N N . PRO A 1 277 ? -11.644 -10.804 40.116 1.00 47.75 277 PRO A N 1
ATOM 2166 C CA . PRO A 1 277 ? -12.042 -10.971 41.510 1.00 47.75 277 PRO A CA 1
ATOM 2167 C C . PRO A 1 277 ? -11.409 -9.909 42.413 1.00 47.75 277 PRO A C 1
ATOM 2169 O O . PRO A 1 277 ? -10.289 -9.445 42.094 1.00 47.75 277 PRO A O 1
#